Protein 6AN9 (pdb70)

Sequence (296 aa):
DFSKLSKYVETLRVKPKQSIDLKKDFDTDYMLTKEEGEELLNNLGISKLSEIQEKLYASGTKSVLIVFQAMDAAGKDGTVKHIMTGLNPQGVKVTSFKVPSKIELSHDYLWRHYVALPATGEIGIFNRSHYENVLVTRVHPEYLLSEQTSGVTAIEQVNQKFWDKRFQQINNFEQHISENGTIVLKFFLHVSKKEQKKRFIERIELDTKNWKFSTGDLKERAHWKDYRNNAYEDMLANTSTKQAPWFVIPADDKWFTRLLIAEIICTELEKLNLTFPTVSLEQKAELEKAKAELVAEK

Foldseek 3Di:
DCVVVVVVLVVQWQEQQDFDDCVPDPALDDGDDLVVLLVLLVVLLLLVQVLLVLQQQDNQAEEEEEEDEAPPLCLVVLVVVSPVSYDPVQEEEDEDDQDDLVCLQDPLCVVVVVQGHDGSHYYYYNHGSCVCLAVCQLVVVSCCSRPPLPDPDSVPDDVVSSVVVLVVLLVVLVVVLVVRYQAEYEYRYEDLVLSVVSLVVQCPDPVRNVPDDPVSVVVSVCVVVNSVSVSVNQNRNAHPRHIYGYANRSDPSRSSSSVSVVVSVVSVVSVGDHDDQDPVNVVVVVVVVVVVVPDD

CATH classification: 3.40.50.300

Secondary structure (DSSP, 8-state):
--HHHHHHHHTTBPPTT----HHHHS-S-----HHHHHHHHHHHHHHHHHHHHHHHHH-S-EEEEEEEE-TTSSHHHHHHHHHHTS-GGGEEEEE--SPPHHHHTS-TTHHHHHTPPPTT-EEEEES-GGGGGTHHHHSGGGGGG-TTS--SSGGG--HHHHHHHHHHHHHHHHHHHHTTEEEEEEEEE--HHHHHHHHHHHHH-HHHHTT--TTHHHHHTTHHHHHHHHHHHHHHH--SSS-EEEEE-SSHHHHHHHHHHHHHHHHHTT---PPP--HHHHHHHHHHHHHHHT--

Nearest PDB structures (foldseek):
  6an9-assembly2_A  TM=1.003E+00  e=1.680E-56  Cytophaga hutchinsonii ATCC 33406
  6ang-assembly1_A  TM=1.001E+00  e=9.525E-51  Cytophaga hutchinsonii ATCC 33406
  5o6k-assembly1_D  TM=9.465E-01  e=5.564E-28  Meiothermus ruber H328
  5o6k-assembly1_C  TM=9.392E-01  e=2.319E-27  Meiothermus ruber H328
  5o6m-assembly1_C  TM=9.465E-01  e=9.669E-27  Meiothermus ruber H328

Radius of gyration: 21.79 Å; Cα contacts (8 Å, |Δi|>4): 397; chains: 1; bounding box: 45×56×66 Å

Solvent-accessible surface area: 15755 Å² total; per-residue (Å²): 153,66,93,59,4,67,71,22,14,56,86,11,60,2,91,80,107,59,97,19,65,6,164,71,98,19,84,25,74,138,110,35,64,105,122,98,0,78,118,13,10,96,115,8,18,74,69,2,34,60,7,6,98,29,0,111,56,61,11,108,70,5,0,0,2,0,0,0,4,22,36,11,2,11,24,79,22,3,8,135,52,5,43,111,24,15,75,119,137,2,14,59,57,44,48,12,150,136,45,54,183,119,51,39,55,66,74,33,23,84,26,0,102,105,32,41,16,58,98,3,56,2,4,0,1,11,72,0,0,0,21,11,0,4,39,11,54,17,19,28,78,101,0,83,69,21,142,72,19,69,11,118,37,84,152,77,29,84,84,69,40,8,68,104,10,6,92,69,0,39,93,11,3,90,88,5,22,115,98,18,10,43,1,3,0,0,5,0,16,3,25,92,176,46,1,114,53,21,8,77,106,76,82,125,80,120,108,18,62,192,129,34,63,105,34,33,90,147,44,43,89,62,29,57,69,16,65,91,1,8,30,30,0,1,33,66,0,7,48,84,93,3,4,0,1,3,0,4,0,23,59,82,51,14,4,53,1,0,0,1,14,1,0,10,63,17,2,82,127,42,120,33,93,87,81,122,88,54,157,129,91,106,59,104,98,84,136,50,121,57,109,120,117,82,127,153

Structure (mmCIF, N/CA/C/O backbone):
data_6AN9
#
_entry.id   6AN9
#
_cell.length_a   111.121
_cell.length_b   111.121
_cell.length_c   178.562
_cell.angle_alpha   90.00
_cell.angle_beta   90.00
_cell.angle_gamma   90.00
#
_symmetry.space_group_name_H-M   'I 41 2 2'
#
loop_
_entity.id
_entity.type
_entity.pdbx_description
1 polymer 'Polyphosphate:AMP phosphotransferase'
2 non-polymer "ADENOSINE-5'-DIPHOSPHATE"
3 non-polymer GLYCEROL
4 water water
#
loop_
_atom_site.group_PDB
_atom_site.id
_atom_site.type_symbol
_atom_site.label_atom_id
_atom_site.label_alt_id
_atom_site.label_comp_id
_atom_site.label_asym_id
_atom_site.label_entity_id
_atom_site.label_seq_id
_atom_site.pdbx_PDB_ins_code
_atom_site.Cartn_x
_atom_site.Cartn_y
_atom_site.Cartn_z
_atom_site.occupancy
_atom_site.B_iso_or_equiv
_atom_site.auth_seq_id
_atom_site.auth_comp_id
_atom_site.auth_asym_id
_atom_site.auth_atom_id
_atom_site.pdbx_PDB_model_num
ATOM 1 N N . ASP A 1 4 ? 12.355 16.269 48.329 1.00 69.51 4 ASP A N 1
ATOM 2 C CA . ASP A 1 4 ? 13.137 15.192 48.966 1.00 77.84 4 ASP A CA 1
ATOM 3 C C . ASP A 1 4 ? 13.106 13.823 48.187 1.00 77.42 4 ASP A C 1
ATOM 4 O O . ASP A 1 4 ? 12.876 13.819 46.978 1.00 72.53 4 ASP A O 1
ATOM 12 N N . PHE A 1 5 ? 13.284 12.685 48.895 1.00 78.80 5 PHE A N 1
ATOM 13 C CA . PHE A 1 5 ? 13.651 11.385 48.316 1.00 79.37 5 PHE A CA 1
ATOM 14 C C . PHE A 1 5 ? 12.507 10.373 48.244 1.00 77.57 5 PHE A C 1
ATOM 15 O O . PHE A 1 5 ? 12.766 9.186 48.033 1.00 77.04 5 PHE A O 1
ATOM 32 N N . SER A 1 6 ? 11.254 10.803 48.379 1.00 78.40 6 SER A N 1
ATOM 33 C CA . SER A 1 6 ? 10.164 9.844 48.549 1.00 82.19 6 SER A CA 1
ATOM 34 C C . SER A 1 6 ? 10.168 8.808 47.432 1.00 77.42 6 SER A C 1
ATOM 35 O O . SER A 1 6 ? 10.406 7.615 47.662 1.00 75.35 6 SER A O 1
ATOM 43 N N . LYS A 1 7 ? 9.930 9.250 46.200 1.00 72.30 7 LYS A N 1
ATOM 44 C CA . LYS A 1 7 ? 9.813 8.270 45.129 1.00 72.23 7 LYS A CA 1
ATOM 45 C C . LYS A 1 7 ? 11.192 7.812 44.639 1.00 68.03 7 LYS A C 1
ATOM 46 O O . LYS A 1 7 ? 11.336 6.677 44.177 1.00 62.49 7 LYS A O 1
ATOM 50 N N . LEU A 1 8 ? 12.211 8.669 44.747 1.00 66.37 8 LEU A N 1
ATOM 51 C CA . LEU A 1 8 ? 13.544 8.282 44.313 1.00 61.65 8 LEU A CA 1
ATOM 52 C C . LEU A 1 8 ? 13.970 6.996 44.978 1.00 61.92 8 LEU A C 1
ATOM 53 O O . LEU A 1 8 ? 14.534 6.112 44.335 1.00 56.75 8 LEU A O 1
ATOM 69 N N . SER A 1 9 ? 13.692 6.871 46.278 1.00 62.17 9 SER A N 1
ATOM 70 C CA . SER A 1 9 ? 14.151 5.714 47.031 1.00 64.24 9 SER A CA 1
ATOM 71 C C . SER A 1 9 ? 13.637 4.422 46.420 1.00 58.08 9 SER A C 1
ATOM 72 O O . SER A 1 9 ? 14.356 3.418 46.397 1.00 53.61 9 SER A O 1
ATOM 80 N N . LYS A 1 10 ? 12.393 4.419 45.931 1.00 56.70 10 LYS A N 1
ATOM 81 C CA . LYS A 1 10 ? 11.840 3.199 45.354 1.00 59.57 10 LYS A CA 1
ATOM 82 C C . LYS A 1 10 ? 12.397 2.955 43.958 1.00 57.77 10 LYS A C 1
ATOM 83 O O . LYS A 1 10 ? 12.657 1.813 43.586 1.00 54.35 10 LYS A O 1
ATOM 87 N N . TYR A 1 11 ? 12.570 4.012 43.166 1.00 60.41 11 TYR A N 1
ATOM 88 C CA . TYR A 1 11 ? 13.108 3.841 41.815 1.00 57.58 11 TYR A CA 1
ATOM 89 C C . TYR A 1 11 ? 14.535 3.310 41.856 1.00 48.23 11 TYR A C 1
ATOM 90 O O . TYR A 1 11 ? 14.866 2.363 41.154 1.00 48.38 11 TYR A O 1
ATOM 108 N N . VAL A 1 12 ? 15.371 3.861 42.729 1.00 51.36 12 VAL A N 1
ATOM 109 C CA . VAL A 1 12 ? 16.751 3.402 42.881 1.00 53.79 12 VAL A CA 1
ATOM 110 C C . VAL A 1 12 ? 16.824 1.894 43.102 1.00 51.16 12 VAL A C 1
ATOM 111 O O . VAL A 1 12 ? 17.683 1.208 42.532 1.00 48.98 12 VAL A O 1
ATOM 124 N N . GLU A 1 13 ? 15.957 1.354 43.960 1.00 49.55 13 GLU A N 1
ATOM 125 C CA . GLU A 1 13 ? 15.984 -0.081 44.220 1.00 53.47 13 GLU A CA 1
ATOM 126 C C . GLU A 1 13 ? 15.773 -0.891 42.945 1.00 47.90 13 GLU A C 1
ATOM 127 O O . GLU A 1 13 ? 16.256 -2.022 42.862 1.00 48.89 13 GLU A O 1
ATOM 131 N N . THR A 1 14 ? 15.070 -0.349 41.944 1.00 41.13 14 THR A N 1
ATOM 132 C CA . THR A 1 14 ? 14.881 -1.084 40.692 1.00 47.09 14 THR A CA 1
ATOM 133 C C . THR A 1 14 ? 16.149 -1.128 39.831 1.00 46.03 14 THR A C 1
ATOM 134 O O . THR A 1 14 ? 16.179 -1.821 38.811 1.00 43.11 14 THR A O 1
ATOM 145 N N . LEU A 1 15 ? 17.166 -0.354 40.184 1.00 47.18 15 LEU A N 1
ATOM 146 C CA . LEU A 1 15 ? 18.354 -0.292 39.343 1.00 39.92 15 LEU A CA 1
ATOM 147 C C . LEU A 1 15 ? 19.352 -1.338 39.722 1.00 36.46 15 LEU A C 1
ATOM 148 O O . LEU A 1 15 ? 20.362 -1.497 39.015 1.00 35.48 15 LEU A O 1
ATOM 164 N N . ARG A 1 16 ? 19.175 -1.937 40.891 1.00 36.68 16 ARG A N 1
ATOM 165 C CA . ARG A 1 16 ? 20.065 -2.989 41.343 1.00 39.07 16 ARG A CA 1
ATOM 166 C C . ARG A 1 16 ? 19.797 -4.249 40.536 1.00 39.48 16 ARG A C 1
ATOM 167 O O . ARG A 1 16 ? 18.649 -4.674 40.366 1.00 37.84 16 ARG A O 1
ATOM 188 N N . VAL A 1 17 ? 20.855 -4.855 40.054 1.00 35.36 17 VAL A N 1
ATOM 189 C CA . VAL A 1 17 ? 20.744 -6.109 39.353 1.00 37.01 17 VAL A CA 1
ATOM 190 C C . VAL A 1 17 ? 20.704 -7.234 40.369 1.00 42.32 17 VAL A C 1
ATOM 191 O O . VAL A 1 17 ? 21.651 -7.444 41.126 1.00 36.48 17 VAL A O 1
ATOM 204 N N . LYS A 1 18 ? 19.610 -7.990 40.359 1.00 37.86 18 LYS A N 1
ATOM 205 C CA . LYS A 1 18 ? 19.487 -9.033 41.343 1.00 43.66 18 LYS A CA 1
ATOM 206 C C . LYS A 1 18 ? 20.242 -10.246 40.849 1.00 40.80 18 LYS A C 1
ATOM 207 O O . LYS A 1 18 ? 20.373 -10.438 39.647 1.00 42.10 18 LYS A O 1
ATOM 226 N N . PRO A 1 19 ? 20.715 -11.092 41.755 1.00 46.45 19 PRO A N 1
ATOM 227 C CA . PRO A 1 19 ? 21.616 -12.184 41.334 1.00 49.42 19 PRO A CA 1
ATOM 228 C C . PRO A 1 19 ? 21.014 -13.138 40.323 1.00 57.98 19 PRO A C 1
ATOM 229 O O . PRO A 1 19 ? 21.724 -13.608 39.421 1.00 65.04 19 PRO A O 1
ATOM 240 N N . LYS A 1 20 ? 19.745 -13.461 40.454 1.00 54.40 20 LYS A N 1
ATOM 241 C CA . LYS A 1 20 ? 19.151 -14.489 39.609 1.00 71.28 20 LYS A CA 1
ATOM 242 C C . LYS A 1 20 ? 18.564 -13.916 38.322 1.00 76.95 20 LYS A C 1
ATOM 243 O O . LYS A 1 20 ? 17.987 -14.662 37.531 1.00 80.47 20 LYS A O 1
ATOM 247 N N . GLN A 1 21 ? 18.728 -12.619 38.094 1.00 76.53 21 GLN A N 1
ATOM 248 C CA . GLN A 1 21 ? 17.998 -11.895 37.065 1.00 68.08 21 GLN A CA 1
ATOM 249 C C . GLN A 1 21 ? 18.634 -12.115 35.697 1.00 70.73 21 GLN A C 1
ATOM 250 O O . GLN A 1 21 ? 19.851 -12.272 35.579 1.00 71.46 21 GLN A O 1
ATOM 264 N N . SER A 1 22 ? 17.800 -12.174 34.659 1.00 69.53 22 SER A N 1
ATOM 265 C CA . SER A 1 22 ? 18.309 -12.141 33.293 1.00 63.78 22 SER A CA 1
ATOM 266 C C . SER A 1 22 ? 18.179 -10.721 32.755 1.00 55.10 22 SER A C 1
ATOM 267 O O . SER A 1 22 ? 17.374 -9.910 33.245 1.00 56.49 22 SER A O 1
ATOM 275 N N . ILE A 1 23 ? 19.014 -10.394 31.784 1.00 54.89 23 ILE A N 1
ATOM 276 C CA . ILE A 1 23 ? 19.236 -8.993 31.458 1.00 52.23 23 ILE A CA 1
ATOM 277 C C . ILE A 1 23 ? 19.052 -8.728 29.969 1.00 53.37 23 ILE A C 1
ATOM 278 O O . ILE A 1 23 ? 19.797 -9.271 29.152 1.00 54.08 23 ILE A O 1
ATOM 294 N N . ASP A 1 24 ? 18.177 -7.780 29.641 1.00 46.64 24 ASP A N 1
ATOM 295 C CA . ASP A 1 24 ? 18.018 -7.276 28.281 1.00 52.90 24 ASP A CA 1
ATOM 296 C C . ASP A 1 24 ? 18.152 -5.757 28.360 1.00 52.11 24 ASP A C 1
ATOM 297 O O . ASP A 1 24 ? 17.219 -5.057 28.771 1.00 53.46 24 ASP A O 1
ATOM 306 N N . LEU A 1 25 ? 19.323 -5.223 27.986 1.00 47.46 25 LEU A N 1
ATOM 307 C CA . LEU A 1 25 ? 19.518 -3.796 28.189 1.00 46.78 25 LEU A CA 1
ATOM 308 C C . LEU A 1 25 ? 18.651 -2.954 27.273 1.00 54.42 25 LEU A C 1
ATOM 309 O O . LEU A 1 25 ? 18.288 -1.827 27.630 1.00 58.08 25 LEU A O 1
ATOM 325 N N . LYS A 1 26 ? 18.366 -3.458 26.079 1.00 54.95 26 LYS A N 1
ATOM 326 C CA . LYS A 1 26 ? 17.572 -2.701 25.119 1.00 65.16 26 LYS A CA 1
ATOM 327 C C . LYS A 1 26 ? 16.153 -2.496 25.652 1.00 67.21 26 LYS A C 1
ATOM 328 O O . LYS A 1 26 ? 15.626 -1.375 25.676 1.00 68.58 26 LYS A O 1
ATOM 347 N N . LYS A 1 27 ? 15.552 -3.559 26.156 1.00 63.32 27 LYS A N 1
ATOM 348 C CA . LYS A 1 27 ? 14.148 -3.490 26.523 1.00 67.78 27 LYS A CA 1
ATOM 349 C C . LYS A 1 27 ? 13.923 -2.962 27.939 1.00 71.30 27 LYS A C 1
ATOM 350 O O . LYS A 1 27 ? 13.101 -2.064 28.128 1.00 71.20 27 LYS A O 1
ATOM 354 N N . ASP A 1 28 ? 14.662 -3.470 28.929 1.00 72.42 28 ASP A N 1
ATOM 355 C CA . ASP A 1 28 ? 14.261 -3.401 30.339 1.00 79.80 28 ASP A CA 1
ATOM 356 C C . ASP A 1 28 ? 14.895 -2.285 31.168 1.00 79.24 28 ASP A C 1
ATOM 357 O O . ASP A 1 28 ? 14.468 -2.073 32.320 1.00 73.18 28 ASP A O 1
ATOM 366 N N . PHE A 1 29 ? 15.938 -1.622 30.660 1.00 69.57 29 PHE A N 1
ATOM 367 C CA . PHE A 1 29 ? 16.669 -0.623 31.422 1.00 58.79 29 PHE A CA 1
ATOM 368 C C . PHE A 1 29 ? 16.687 0.652 30.622 1.00 57.19 29 PHE A C 1
ATOM 369 O O . PHE A 1 29 ? 17.390 0.750 29.622 1.00 65.85 29 PHE A O 1
ATOM 386 N N . ASP A 1 30 ? 15.965 1.634 31.079 1.00 62.59 30 ASP A N 1
ATOM 387 C CA . ASP A 1 30 ? 15.829 2.849 30.317 1.00 69.76 30 ASP A CA 1
ATOM 388 C C . ASP A 1 30 ? 17.104 3.636 30.471 1.00 61.38 30 ASP A C 1
ATOM 389 O O . ASP A 1 30 ? 17.630 3.757 31.573 1.00 59.92 30 ASP A O 1
ATOM 398 N N . THR A 1 31 ? 17.611 4.152 29.366 1.00 54.74 31 THR A N 1
ATOM 399 C CA . THR A 1 31 ? 18.798 4.996 29.410 1.00 49.93 31 THR A CA 1
ATOM 400 C C . THR A 1 31 ? 18.431 6.414 29.775 1.0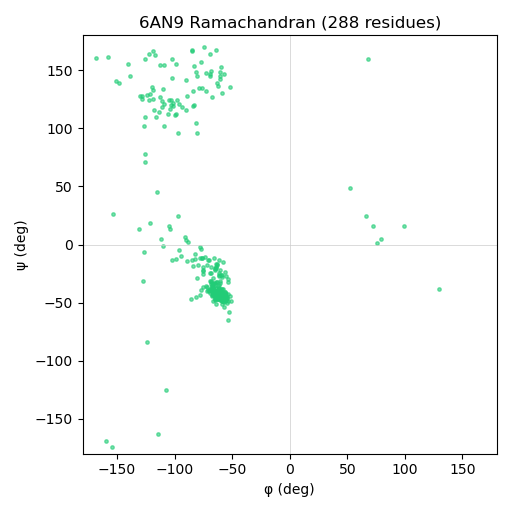0 46.77 31 THR A C 1
ATOM 401 O O . THR A 1 31 ? 19.316 7.259 29.928 1.00 45.45 31 THR A O 1
ATOM 412 N N . ASP A 1 32 ? 17.148 6.705 29.833 1.00 50.00 32 ASP A N 1
ATOM 413 C CA . ASP A 1 32 ? 16.682 7.957 30.390 1.00 64.75 32 ASP A CA 1
ATOM 414 C C . ASP A 1 32 ? 15.304 7.657 30.956 1.00 71.80 32 ASP A C 1
ATOM 415 O O . ASP A 1 32 ? 14.533 6.903 30.349 1.00 72.97 32 ASP A O 1
ATOM 424 N N . TYR A 1 33 ? 15.014 8.234 32.108 1.00 63.68 33 TYR A N 1
ATOM 425 C CA . TYR A 1 33 ? 13.765 7.950 32.783 1.00 71.61 33 TYR A CA 1
ATOM 426 C C . TYR A 1 33 ? 12.807 9.166 32.667 1.00 61.73 33 TYR A C 1
ATOM 427 O O . TYR A 1 33 ? 13.258 10.280 32.345 1.00 60.33 33 TYR A O 1
ATOM 445 N N . MET A 1 37 ? 9.537 12.840 37.702 1.00 72.31 37 MET A N 1
ATOM 446 C CA . MET A 1 37 ? 9.654 12.264 39.039 1.00 77.22 37 MET A CA 1
ATOM 447 C C . MET A 1 37 ? 10.120 13.340 40.027 1.00 73.67 37 MET A C 1
ATOM 448 O O . MET A 1 37 ? 9.712 13.397 41.184 1.00 69.96 37 MET A O 1
ATOM 461 N N . LEU A 1 38 ? 11.016 14.176 39.524 1.00 74.95 38 LEU A N 1
ATOM 462 C CA . LEU A 1 38 ? 11.474 15.389 40.176 1.00 68.12 38 LEU A CA 1
ATOM 463 C C . LEU A 1 38 ? 12.013 16.271 39.065 1.00 65.03 38 LEU A C 1
ATOM 464 O O . LEU A 1 38 ? 12.318 15.790 37.974 1.00 68.59 38 LEU A O 1
ATOM 480 N N . THR A 1 39 ? 12.133 17.558 39.333 1.00 62.37 39 THR A N 1
ATOM 481 C CA . THR A 1 39 ? 12.701 18.439 38.323 1.00 64.00 39 THR A CA 1
ATOM 482 C C . THR A 1 39 ? 14.235 18.458 38.379 1.00 60.74 39 THR A C 1
ATOM 483 O O . THR A 1 39 ? 14.848 18.042 39.352 1.00 56.80 39 THR A O 1
ATOM 494 N N . LYS A 1 40 ? 14.842 19.013 37.331 1.00 50.45 40 LYS A N 1
ATOM 495 C CA . LYS A 1 40 ? 16.289 19.150 37.296 1.00 54.85 40 LYS A CA 1
ATOM 496 C C . LYS A 1 40 ? 16.793 20.075 38.402 1.00 59.72 40 LYS A C 1
ATOM 497 O O . LYS A 1 40 ? 17.819 19.800 39.037 1.00 55.56 40 LYS A O 1
ATOM 516 N N . GLU A 1 41 ? 16.093 21.189 38.626 1.00 61.05 41 GLU A N 1
ATOM 517 C CA . GLU A 1 41 ? 16.408 22.075 39.735 1.00 63.46 41 GLU A CA 1
ATOM 518 C C . GLU A 1 41 ? 16.368 21.327 41.063 1.00 54.64 41 GLU A C 1
ATOM 519 O O . GLU A 1 41 ? 17.219 21.542 41.924 1.00 54.39 41 GLU A O 1
ATOM 531 N N . GLU A 1 42 ? 15.383 20.445 41.247 1.00 51.69 42 GLU A N 1
ATOM 532 C CA . GLU A 1 42 ? 15.269 19.703 42.490 1.00 55.42 42 GLU A CA 1
ATOM 533 C C . GLU A 1 42 ? 16.372 18.657 42.594 1.00 53.39 42 GLU A C 1
ATOM 534 O O . GLU A 1 42 ? 16.945 18.448 43.671 1.00 49.22 42 GLU A O 1
ATOM 546 N N . GLY A 1 43 ? 16.673 18.000 41.474 1.00 48.62 43 GLY A N 1
ATOM 547 C CA . GLY A 1 43 ? 17.769 17.048 41.441 1.00 48.56 43 GLY A CA 1
ATOM 548 C C . GLY A 1 43 ? 19.100 17.678 41.784 1.00 46.90 43 GLY A C 1
ATOM 549 O O . GLY A 1 43 ? 19.911 17.083 42.497 1.00 53.51 43 GLY A O 1
ATOM 553 N N . GLU A 1 44 ? 19.360 18.875 41.269 1.00 43.89 44 GLU A N 1
ATOM 554 C CA . GLU A 1 44 ? 20.621 19.532 41.561 1.00 43.50 44 GLU A CA 1
ATOM 555 C C . GLU A 1 44 ? 20.776 19.782 43.062 1.00 47.60 44 GLU A C 1
ATOM 556 O O . GLU A 1 44 ? 21.846 19.560 43.631 1.00 44.58 44 GLU A O 1
ATOM 568 N N . GLU A 1 45 ? 19.725 20.269 43.711 1.00 49.61 45 GLU A N 1
ATOM 569 C CA . GLU A 1 45 ? 19.804 20.523 45.154 1.00 54.09 45 GLU A CA 1
ATOM 570 C C . GLU A 1 45 ? 19.891 19.218 45.925 1.00 45.50 45 GLU A C 1
ATOM 571 O O . GLU A 1 45 ? 20.648 19.104 46.883 1.00 47.37 45 GLU A O 1
ATOM 583 N N . LEU A 1 46 ? 19.169 18.201 45.494 1.00 40.81 46 LEU A N 1
ATOM 584 C CA . LEU A 1 46 ? 19.278 16.930 46.163 1.00 43.13 46 LEU A CA 1
ATOM 585 C C . LEU A 1 46 ? 20.662 16.313 45.962 1.00 43.09 46 LEU A C 1
ATOM 586 O O . LEU A 1 46 ? 21.206 15.661 46.863 1.00 38.51 46 LEU A O 1
ATOM 602 N N . LEU A 1 47 ? 21.263 16.537 44.785 1.00 41.55 47 LEU A N 1
ATOM 603 C CA . LEU A 1 47 ? 22.616 16.046 44.568 1.00 42.54 47 LEU A CA 1
ATOM 604 C C . LEU A 1 47 ? 23.591 16.727 45.517 1.00 37.71 47 LEU A C 1
ATOM 605 O O . LEU A 1 47 ? 24.498 16.087 46.027 1.00 37.40 47 LEU A O 1
ATOM 621 N N A ASN A 1 48 ? 23.427 18.026 45.756 0.56 40.27 48 ASN A N 1
ATOM 622 N N B ASN A 1 48 ? 23.423 18.032 45.730 0.44 40.81 48 ASN A N 1
ATOM 623 C CA A ASN A 1 48 ? 24.338 18.725 46.649 0.56 44.75 48 ASN A CA 1
ATOM 624 C CA B ASN A 1 48 ? 24.250 18.774 46.669 0.44 44.94 48 ASN A CA 1
ATOM 625 C C A ASN A 1 48 ? 24.205 18.199 48.095 0.56 43.64 48 ASN A C 1
ATOM 626 C C B ASN A 1 48 ? 24.198 18.138 48.061 0.44 43.36 48 ASN A C 1
ATOM 627 O O A ASN A 1 48 ? 25.211 18.084 48.799 0.56 41.38 48 ASN A O 1
ATOM 628 O O B ASN A 1 48 ? 25.233 17.910 48.693 0.44 41.85 48 ASN A O 1
ATOM 649 N N . LEU A 1 49 ? 22.997 17.796 48.528 1.00 37.27 49 LEU A N 1
ATOM 650 C CA . LEU A 1 49 ? 22.881 17.143 49.836 1.00 36.32 49 LEU A CA 1
ATOM 651 C C . LEU A 1 49 ? 23.582 15.793 49.843 1.00 30.58 49 LEU A C 1
ATOM 652 O O . LEU A 1 49 ? 24.173 15.390 50.856 1.00 34.18 49 LEU A O 1
ATOM 669 N N . GLY A 1 50 ? 23.429 15.030 48.758 1.00 34.04 50 GLY A N 1
ATOM 670 C CA . GLY A 1 50 ? 24.031 13.701 48.687 1.00 35.37 50 GLY A CA 1
ATOM 671 C C . GLY A 1 50 ? 25.540 13.763 48.761 1.00 37.64 50 GLY A C 1
ATOM 672 O O . GLY A 1 50 ? 26.169 12.940 49.420 1.00 38.55 50 GLY A O 1
ATOM 676 N N . ILE A 1 51 ? 26.134 14.752 48.087 1.00 36.17 51 ILE A N 1
ATOM 677 C CA . ILE A 1 51 ? 27.588 14.926 48.114 1.00 39.45 51 ILE A CA 1
ATOM 678 C C . ILE A 1 51 ? 28.039 15.322 49.512 1.00 40.12 51 ILE A C 1
ATOM 679 O O . ILE A 1 51 ? 29.010 14.776 50.020 1.00 36.75 51 ILE A O 1
ATOM 695 N N . SER A 1 52 ? 27.324 16.245 50.163 1.00 41.47 52 SER A N 1
ATOM 696 C CA . SER A 1 52 ? 27.628 16.577 51.560 1.00 39.91 52 SER A CA 1
ATOM 697 C C . SER A 1 52 ? 27.480 15.389 52.508 1.00 38.43 52 SER A C 1
ATOM 698 O O . SER A 1 52 ? 28.305 15.198 53.420 1.00 37.54 52 SER A O 1
ATOM 706 N N . LYS A 1 53 ? 26.458 14.564 52.323 1.00 32.39 53 LYS A N 1
ATOM 707 C CA . LYS A 1 53 ? 26.347 13.400 53.190 1.00 33.88 53 LYS A CA 1
ATOM 708 C C . LYS A 1 53 ? 27.483 12.416 52.932 1.00 34.79 53 LYS A C 1
ATOM 709 O O . LYS A 1 53 ? 27.995 11.792 53.875 1.00 34.20 53 LYS A O 1
ATOM 728 N N . LEU A 1 54 ? 27.857 12.256 51.659 1.00 32.99 54 LEU A N 1
ATOM 729 C CA . LEU A 1 54 ? 28.904 11.311 51.317 1.00 33.15 54 LEU A CA 1
ATOM 730 C C . LEU A 1 54 ? 30.190 11.765 51.942 1.00 29.19 54 LEU A C 1
ATOM 731 O O . LEU A 1 54 ? 30.980 10.956 52.408 1.00 34.08 54 LEU A O 1
ATOM 747 N N . SER A 1 55 ? 30.412 13.054 51.966 1.00 31.34 55 SER A N 1
ATOM 748 C CA . SER A 1 55 ? 31.627 13.564 52.610 1.00 37.61 55 SER A CA 1
ATOM 749 C C . SER A 1 55 ? 31.624 13.309 54.128 1.00 36.64 55 SER A C 1
ATOM 750 O O . SER A 1 55 ? 32.655 12.951 54.703 1.00 34.34 55 SER A O 1
ATOM 758 N N . GLU A 1 56 ? 30.478 13.476 54.792 1.00 33.58 56 GLU A N 1
ATOM 759 C CA . GLU A 1 56 ? 30.388 13.121 56.214 1.00 30.17 56 GLU A CA 1
ATOM 760 C C . GLU A 1 56 ? 30.607 11.624 56.421 1.00 29.52 56 GLU A C 1
ATOM 761 O O . GLU A 1 56 ? 31.303 11.202 57.342 1.00 32.47 56 GLU A O 1
ATOM 773 N N . ILE A 1 57 ? 30.037 10.797 55.561 1.00 32.29 57 ILE A N 1
ATOM 774 C CA . ILE A 1 57 ? 30.318 9.363 55.647 1.00 30.19 57 ILE A CA 1
ATOM 775 C C . ILE A 1 57 ? 31.809 9.091 55.472 1.00 28.20 57 ILE A C 1
ATOM 776 O O . ILE A 1 57 ? 32.376 8.277 56.200 1.00 31.74 57 ILE A O 1
ATOM 792 N N . GLN A 1 58 ? 32.440 9.681 54.452 1.00 29.02 58 GLN A N 1
ATOM 793 C CA . GLN A 1 58 ? 33.872 9.458 54.239 1.00 31.52 58 GLN A CA 1
ATOM 794 C C . GLN A 1 58 ? 34.662 9.805 55.497 1.00 31.27 58 GLN A C 1
ATOM 795 O O . GLN A 1 58 ? 35.594 9.093 55.908 1.00 30.07 58 GLN A O 1
ATOM 809 N N . GLU A 1 59 ? 34.325 10.924 56.107 1.00 29.29 59 GLU A N 1
ATOM 810 C CA . GLU A 1 59 ? 35.056 11.341 57.299 1.00 34.14 59 GLU A CA 1
ATOM 811 C C . GLU A 1 59 ? 34.905 10.330 58.458 1.00 32.20 59 GLU A C 1
ATOM 812 O O . GLU A 1 59 ? 35.878 9.997 59.158 1.00 29.56 59 GLU A O 1
ATOM 824 N N . LYS A 1 60 ? 33.717 9.781 58.633 1.00 29.25 60 LYS A N 1
ATOM 825 C CA . LYS A 1 60 ? 33.495 8.786 59.670 1.00 29.01 60 LYS A CA 1
ATOM 826 C C . LYS A 1 60 ? 34.193 7.487 59.327 1.00 30.12 60 LYS A C 1
ATOM 827 O O . LYS A 1 60 ? 34.805 6.846 60.188 1.00 29.58 60 LYS A O 1
ATOM 846 N N . LEU A 1 61 ? 34.151 7.113 58.060 1.00 28.96 61 LEU A N 1
ATOM 847 C CA . LEU A 1 61 ? 34.839 5.909 57.626 1.00 28.43 61 LEU A CA 1
ATOM 848 C C . LEU A 1 61 ? 36.334 6.004 57.929 1.00 31.54 61 LEU A C 1
ATOM 849 O O . LEU A 1 61 ? 36.956 5.053 58.414 1.00 28.87 61 LEU A O 1
ATOM 865 N N . TYR A 1 62 ? 36.879 7.093 57.493 1.00 27.96 62 TYR A N 1
ATOM 866 C CA . TYR A 1 62 ? 38.312 7.350 57.671 1.00 30.22 62 TYR A CA 1
ATOM 867 C C . TYR A 1 62 ? 38.654 7.387 59.222 1.00 35.75 62 TYR A C 1
ATOM 868 O O . TYR A 1 62 ? 39.598 6.768 59.652 1.00 31.49 62 TYR A O 1
ATOM 886 N N . ALA A 1 63 ? 37.872 8.125 60.035 1.00 30.32 63 ALA A N 1
ATOM 887 C CA . ALA A 1 63 ? 38.180 8.279 61.497 1.00 37.46 63 ALA A CA 1
ATOM 888 C C . ALA A 1 63 ? 38.146 6.929 62.276 1.00 41.04 63 ALA A C 1
ATOM 889 O O . ALA A 1 63 ? 38.941 6.730 63.179 1.00 41.05 63 ALA A O 1
ATOM 896 N N . SER A 1 64 ? 37.144 6.088 62.025 1.00 36.73 64 SER A N 1
ATOM 897 C CA . SER A 1 64 ? 37.014 4.780 62.733 1.00 48.15 64 SER A CA 1
ATOM 898 C C . SER A 1 64 ? 36.280 3.646 62.011 1.00 48.30 64 SER A C 1
ATOM 899 O O . SER A 1 64 ? 35.746 2.750 62.634 1.00 55.20 64 SER A O 1
ATOM 907 N N . GLY A 1 65 ? 36.268 3.657 60.695 1.00 56.34 65 GLY A N 1
ATOM 908 C CA . GLY A 1 65 ? 35.644 2.618 59.944 1.00 62.16 65 GLY A CA 1
ATOM 909 C C . GLY A 1 65 ? 36.456 1.311 60.086 1.00 59.60 65 GLY A C 1
ATOM 910 O O . GLY A 1 65 ? 37.675 1.418 60.177 1.00 54.07 65 GLY A O 1
ATOM 914 N N . THR A 1 66 ? 35.818 0.125 60.089 1.00 49.99 66 THR A N 1
ATOM 915 C CA . THR A 1 66 ? 36.533 -1.169 60.133 1.00 45.42 66 THR A CA 1
ATOM 916 C C . THR A 1 66 ? 36.425 -1.677 58.689 1.00 42.87 66 THR A C 1
ATOM 917 O O . THR A 1 66 ? 36.716 -2.812 58.387 1.00 42.03 66 THR A O 1
ATOM 928 N N . LYS A 1 67 ? 36.029 -0.778 57.802 1.00 28.51 67 LYS A N 1
ATOM 929 C CA . LYS A 1 67 ? 35.745 -1.161 56.423 1.00 27.64 67 LYS A CA 1
ATOM 930 C C . LYS A 1 67 ? 36.564 -0.291 55.459 1.00 27.03 67 LYS A C 1
ATOM 931 O O . LYS A 1 67 ? 36.937 0.837 55.769 1.00 30.20 67 LYS A O 1
ATOM 950 N N . SER A 1 68 ? 36.716 -0.803 54.250 1.00 26.68 68 SER A N 1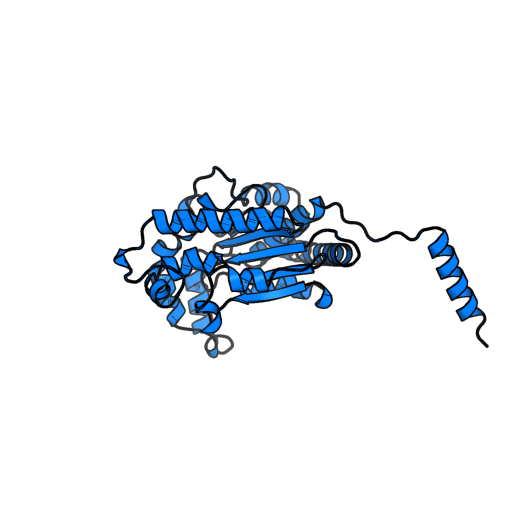
ATOM 951 C CA . SER A 1 68 ? 37.125 -0.051 53.068 1.00 27.86 68 SER A CA 1
ATOM 952 C C . SER A 1 68 ? 35.978 -0.113 52.072 1.00 26.75 68 SER A C 1
ATOM 953 O O . SER A 1 68 ? 35.060 -0.930 52.221 1.00 29.91 68 SER A O 1
ATOM 961 N N . VAL A 1 69 ? 36.009 0.769 51.097 1.00 27.06 69 VAL A N 1
ATOM 962 C CA . VAL A 1 69 ? 34.967 0.892 50.102 1.00 26.60 69 VAL A CA 1
ATOM 963 C C . VAL A 1 69 ? 35.614 0.890 48.726 1.00 26.89 69 VAL A C 1
ATOM 964 O O . VAL A 1 69 ? 36.518 1.697 48.449 1.00 27.60 69 VAL A O 1
ATOM 977 N N . LEU A 1 70 ? 35.127 0.005 47.840 1.00 26.35 70 LEU A N 1
ATOM 978 C CA . LEU A 1 70 ? 35.585 -0.097 46.451 1.00 25.52 70 LEU A CA 1
ATOM 979 C C . LEU A 1 70 ? 34.395 0.205 45.554 1.00 28.60 70 LEU A C 1
ATOM 980 O O . LEU A 1 70 ? 33.393 -0.523 45.584 1.00 28.33 70 LEU A O 1
ATOM 9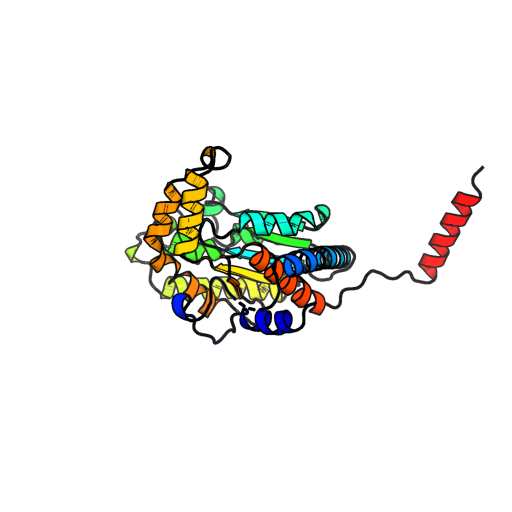96 N N . ILE A 1 71 ? 34.495 1.279 44.803 1.00 26.01 71 ILE A N 1
ATOM 997 C CA . ILE A 1 71 ? 33.481 1.672 43.847 1.00 27.01 71 ILE A CA 1
ATOM 998 C C . ILE A 1 71 ? 34.011 1.539 42.423 1.00 29.95 71 ILE A C 1
ATOM 999 O O . ILE A 1 71 ? 35.022 2.172 42.031 1.00 28.20 71 ILE A O 1
ATOM 1015 N N . VAL A 1 72 ? 33.265 0.821 41.610 1.00 26.11 72 VAL A N 1
ATOM 1016 C CA . VAL A 1 72 ? 33.624 0.528 40.215 1.00 25.61 72 VAL A CA 1
ATOM 1017 C C . VAL A 1 72 ? 32.688 1.286 39.278 1.00 27.71 72 VAL A C 1
ATOM 1018 O O . VAL A 1 72 ? 31.464 1.284 39.482 1.00 31.81 72 VAL A O 1
ATOM 1031 N N . PHE A 1 73 ? 33.269 1.937 38.262 1.00 25.83 73 PHE A N 1
ATOM 1032 C CA . PHE A 1 73 ? 32.546 2.502 37.121 1.00 27.29 73 PHE A CA 1
ATOM 1033 C C . PHE A 1 73 ? 32.971 1.870 35.790 1.00 30.37 73 PHE A C 1
ATOM 1034 O O . PHE A 1 73 ? 34.182 1.751 35.462 1.00 27.23 73 PHE A O 1
ATOM 1051 N N . GLN A 1 74 ? 31.956 1.504 34.982 1.00 28.83 74 GLN A N 1
ATOM 1052 C CA . GLN A 1 74 ? 32.120 1.033 33.612 1.00 27.81 74 GLN A CA 1
ATOM 1053 C C . GLN A 1 74 ? 31.029 1.670 32.779 1.00 31.88 74 GLN A C 1
ATOM 1054 O O . GLN A 1 74 ? 29.960 1.932 33.300 1.00 30.12 74 GLN A O 1
ATOM 1068 N N . ALA A 1 75 ? 31.345 1.984 31.523 1.00 28.89 75 ALA A N 1
ATOM 1069 C CA . ALA A 1 75 ? 30.398 2.599 30.599 1.00 28.76 75 ALA A CA 1
ATOM 1070 C C . ALA A 1 75 ? 30.955 2.568 29.185 1.00 31.56 75 ALA A C 1
ATOM 1071 O O . ALA A 1 75 ? 32.159 2.478 28.972 1.00 29.99 75 ALA A O 1
ATOM 1078 N N . MET A 1 76 ? 30.042 2.715 28.226 1.00 34.55 76 MET A N 1
ATOM 1079 C CA . MET A 1 76 ? 30.440 3.003 26.849 1.00 39.05 76 MET A CA 1
ATOM 1080 C C . MET A 1 76 ? 31.018 4.431 26.777 1.00 36.39 76 MET A C 1
ATOM 1081 O O . MET A 1 76 ? 30.831 5.242 27.686 1.00 32.07 76 MET A O 1
ATOM 1095 N N . ASP A 1 77 ? 31.722 4.745 25.683 1.00 33.85 77 ASP A N 1
ATOM 1096 C CA . ASP A 1 77 ? 32.246 6.108 25.493 1.00 37.28 77 ASP A CA 1
ATOM 1097 C C . ASP A 1 77 ? 31.136 7.143 25.457 1.00 33.60 77 ASP A C 1
ATOM 1098 O O . ASP A 1 77 ? 30.042 6.893 24.972 1.00 35.40 77 ASP A O 1
ATOM 1107 N N . ALA A 1 78 ? 31.441 8.312 26.005 1.00 32.42 78 ALA A N 1
ATOM 1108 C CA . ALA A 1 78 ? 30.535 9.452 26.024 1.00 35.02 78 ALA A CA 1
ATOM 1109 C C . ALA A 1 78 ? 29.293 9.198 26.875 1.00 40.73 78 ALA A C 1
ATOM 1110 O O . ALA A 1 78 ? 28.262 9.869 26.704 1.00 37.35 78 ALA A O 1
ATOM 1117 N N . ALA A 1 79 ? 29.384 8.283 27.848 1.00 32.65 79 ALA A N 1
ATOM 1118 C CA . ALA A 1 79 ? 28.259 8.099 28.771 1.00 36.92 79 ALA A CA 1
ATOM 1119 C C . ALA A 1 79 ? 28.286 9.088 29.939 1.00 35.02 79 ALA A C 1
ATOM 1120 O O . ALA A 1 79 ? 27.280 9.260 30.635 1.00 36.67 79 ALA A O 1
ATOM 1127 N N . GLY A 1 80 ? 29.395 9.761 30.137 1.00 36.98 80 GLY A N 1
ATOM 1128 C CA . GLY A 1 80 ? 29.550 10.674 31.225 1.00 39.17 80 GLY A CA 1
ATOM 1129 C C . GLY A 1 80 ? 30.303 10.121 32.440 1.00 39.12 80 GLY A C 1
ATOM 1130 O O . GLY A 1 80 ? 30.245 10.740 33.513 1.00 37.00 80 GLY A O 1
ATOM 1134 N N . LYS A 1 81 ? 31.012 9.002 32.288 1.00 37.93 81 LYS A N 1
ATOM 1135 C CA . LYS A 1 81 ? 31.793 8.407 33.380 1.00 37.04 81 LYS A CA 1
ATOM 1136 C C . LYS A 1 81 ? 32.739 9.409 34.004 1.00 37.86 81 LYS A C 1
ATOM 1137 O O . LYS A 1 81 ? 32.724 9.633 35.219 1.00 35.62 81 LYS A O 1
ATOM 1156 N N . ASP A 1 82 ? 33.622 9.975 33.202 1.00 36.03 82 ASP A N 1
ATOM 1157 C CA . ASP A 1 82 ? 34.650 10.880 33.750 1.00 41.60 82 ASP A CA 1
ATOM 1158 C C . ASP A 1 82 ? 33.991 12.047 34.568 1.00 38.77 82 ASP A C 1
ATOM 1159 O O . ASP A 1 82 ? 34.433 12.419 35.637 1.00 36.93 82 ASP A O 1
ATOM 1168 N N . GLY A 1 83 ? 32.985 12.679 34.000 1.00 37.18 83 GLY A N 1
ATOM 1169 C CA . GLY A 1 83 ? 32.343 13.747 34.741 1.00 40.16 83 GLY A CA 1
ATOM 1170 C C . GLY A 1 83 ? 31.680 13.298 36.037 1.00 38.53 83 GLY A C 1
ATOM 1171 O O . GLY A 1 83 ? 31.648 14.048 37.008 1.00 35.69 83 GLY A O 1
ATOM 1176 N N . THR A 1 84 ? 31.104 12.093 36.057 1.00 38.06 84 THR A N 1
ATOM 1177 C CA . THR A 1 84 ? 30.528 11.567 37.273 1.00 39.04 84 THR A CA 1
ATOM 1178 C C . THR A 1 84 ? 31.606 11.349 38.323 1.00 40.46 84 THR A C 1
ATOM 1179 O O . THR A 1 84 ? 31.462 11.773 39.486 1.00 38.05 84 THR A O 1
ATOM 1190 N N . VAL A 1 85 ? 32.721 10.707 37.931 1.00 32.09 85 VAL A N 1
ATOM 1191 C CA . VAL A 1 85 ? 33.802 10.496 38.885 1.00 32.35 85 VAL A CA 1
ATOM 1192 C C . VAL A 1 85 ? 34.272 11.819 39.460 1.00 37.57 85 VAL A C 1
ATOM 1193 O O . VAL A 1 85 ? 34.464 11.954 40.685 1.00 35.79 85 VAL A O 1
ATOM 1206 N N . LYS A 1 86 ? 34.434 12.818 38.602 1.00 37.14 86 LYS A N 1
ATOM 1207 C CA . LYS A 1 86 ? 34.939 14.112 39.062 1.00 46.60 86 LYS A CA 1
ATOM 1208 C C . LYS A 1 86 ? 33.984 14.741 40.056 1.00 46.49 86 LYS A C 1
ATOM 1209 O O . LYS A 1 86 ?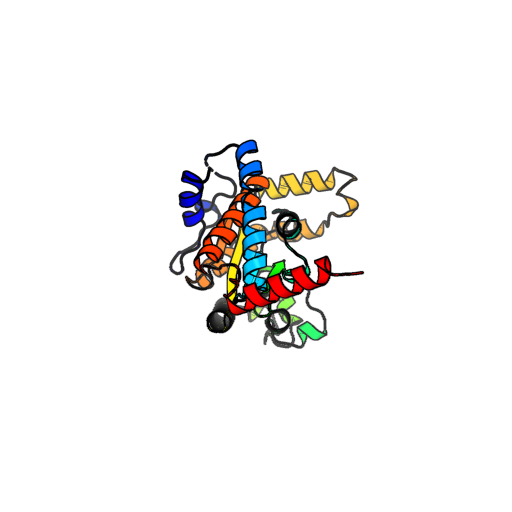 34.390 15.245 41.113 1.00 41.51 86 LYS A O 1
ATOM 1228 N N . HIS A 1 87 ? 32.703 14.729 39.724 1.00 44.91 87 HIS A N 1
ATOM 1229 C CA . HIS A 1 87 ? 31.735 15.374 40.585 1.00 45.80 87 HIS A CA 1
ATOM 1230 C C . HIS A 1 87 ? 31.718 14.733 41.963 1.00 51.44 87 HIS A C 1
ATOM 1231 O O . HIS A 1 87 ? 31.636 15.433 42.977 1.00 54.12 87 HIS A O 1
ATOM 1245 N N . ILE A 1 88 ? 31.824 13.405 42.029 1.00 50.90 88 ILE A N 1
ATOM 1246 C CA . ILE A 1 88 ? 31.905 12.734 43.326 1.00 57.91 88 ILE A CA 1
ATOM 1247 C C . ILE A 1 88 ? 33.138 13.175 44.111 1.00 57.07 88 ILE A C 1
ATOM 1248 O O . ILE A 1 88 ? 33.049 13.473 45.298 1.00 61.15 88 ILE A O 1
ATOM 1264 N N . MET A 1 89 ? 34.299 13.218 43.471 1.00 56.38 89 MET A N 1
ATOM 1265 C CA . MET A 1 89 ? 35.551 13.558 44.164 1.00 60.81 89 MET A CA 1
ATOM 1266 C C . MET A 1 89 ? 35.524 14.949 44.783 1.00 70.89 89 MET A C 1
ATOM 1267 O O . MET A 1 89 ? 36.064 15.152 45.878 1.00 71.36 89 MET A O 1
ATOM 1281 N N . THR A 1 90 ? 34.973 15.931 44.053 1.00 75.89 90 THR A N 1
ATOM 1282 C CA . THR A 1 90 ? 35.001 17.323 44.490 1.00 77.93 90 THR A CA 1
ATOM 1283 C C . THR A 1 90 ? 34.438 17.474 45.869 1.00 73.21 90 THR A C 1
ATOM 1284 O O . THR A 1 90 ? 34.847 18.366 46.612 1.00 81.27 90 THR A O 1
ATOM 1295 N N . GLY A 1 91 ? 33.475 16.654 46.212 1.00 63.49 91 GLY A N 1
ATOM 1296 C CA . GLY A 1 91 ? 32.978 16.669 47.557 1.00 61.43 91 GLY A CA 1
ATOM 1297 C C . GLY A 1 91 ? 33.809 15.985 48.614 1.00 62.10 91 GLY A C 1
ATOM 1298 O O . GLY A 1 91 ? 33.512 16.170 49.798 1.00 65.05 91 GLY A O 1
ATOM 1302 N N . LEU A 1 92 ? 34.824 15.197 48.261 1.00 50.48 92 LEU A N 1
ATOM 1303 C CA . LEU A 1 92 ? 35.453 14.340 49.243 1.00 43.93 92 LEU A CA 1
ATOM 1304 C C . LEU A 1 92 ? 36.879 14.769 49.535 1.00 48.16 92 LEU A C 1
ATOM 1305 O O . LEU A 1 92 ? 37.567 15.297 48.662 1.00 49.89 92 LEU A O 1
ATOM 1321 N N . ASN A 1 93 ? 37.325 14.428 50.729 1.00 42.40 93 ASN A N 1
ATOM 1322 C CA . ASN A 1 93 ? 38.704 14.653 51.162 1.00 44.08 93 ASN A CA 1
AT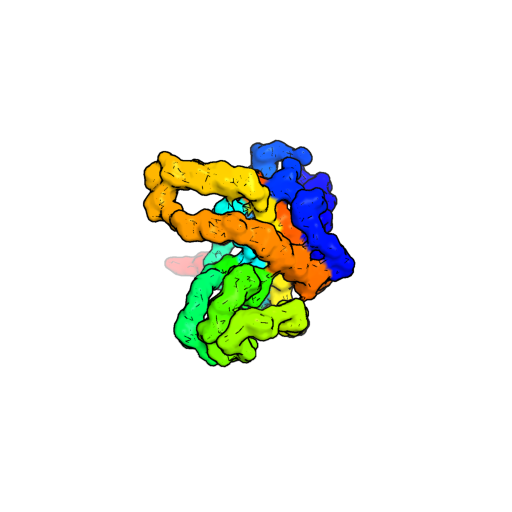OM 1323 C C . ASN A 1 93 ? 39.718 13.792 50.388 1.00 46.99 93 ASN A C 1
ATOM 1324 O O . ASN A 1 93 ? 39.673 12.544 50.438 1.00 38.76 93 ASN A O 1
ATOM 1335 N N . PRO A 1 94 ? 40.745 14.400 49.819 1.00 51.57 94 PRO A N 1
ATOM 1336 C CA . PRO A 1 94 ? 41.766 13.599 49.123 1.00 48.15 94 PRO A CA 1
ATOM 1337 C C . PRO A 1 94 ? 42.497 12.621 49.999 1.00 40.11 94 PRO A C 1
ATOM 1338 O O . PRO A 1 94 ? 42.918 11.577 49.483 1.00 44.35 94 PRO A O 1
ATOM 1349 N N . GLN A 1 95 ? 42.628 12.859 51.310 1.00 38.72 95 GLN A N 1
ATOM 1350 C CA . GLN A 1 95 ? 43.401 11.919 52.118 1.00 44.52 95 GLN A CA 1
ATOM 1351 C C . GLN A 1 95 ? 42.727 10.541 52.294 1.00 39.09 95 GLN A C 1
ATOM 1352 O O . GLN A 1 95 ? 43.395 9.545 52.546 1.00 45.03 95 GLN A O 1
ATOM 1366 N N . GLY A 1 96 ? 41.430 10.428 52.177 1.00 36.59 96 GLY A N 1
ATOM 1367 C CA . GLY A 1 96 ? 40.815 9.111 52.320 1.00 39.15 96 GLY A CA 1
ATOM 1368 C C . GLY A 1 96 ? 40.217 8.521 51.070 1.00 33.48 96 GLY A C 1
ATOM 1369 O O . GLY A 1 96 ? 39.515 7.490 51.156 1.00 33.55 96 GLY A O 1
ATOM 1373 N N . VAL A 1 97 ? 40.403 9.203 49.978 1.00 34.10 97 VAL A N 1
ATOM 1374 C CA . VAL A 1 97 ? 39.840 8.749 48.752 1.00 33.27 97 VAL A CA 1
ATOM 1375 C C . VAL A 1 97 ? 40.899 8.683 47.621 1.00 41.38 97 VAL A C 1
ATOM 1376 O O . VAL A 1 97 ? 41.515 9.697 47.441 1.00 32.75 97 VAL A O 1
ATOM 1389 N N . LYS A 1 98 ? 41.068 7.555 46.906 1.00 29.10 98 LYS A N 1
ATOM 1390 C CA . LYS A 1 98 ? 42.046 7.378 45.807 1.00 31.90 98 LYS A CA 1
ATOM 1391 C C . LYS A 1 98 ? 41.285 6.960 44.508 1.00 32.44 98 LYS A C 1
ATOM 1392 O O . LYS A 1 98 ? 40.592 5.991 44.631 1.00 32.22 98 LYS A O 1
ATOM 1396 N N . VAL A 1 99 ? 41.402 7.664 43.367 1.00 25.10 99 VAL A N 1
ATOM 1397 C CA . VAL A 1 99 ? 40.770 7.325 42.077 1.00 26.62 99 VAL A CA 1
ATOM 1398 C C . VAL A 1 99 ? 41.905 6.672 41.242 1.00 31.38 99 VAL A C 1
ATOM 1399 O O . VAL A 1 99 ? 42.899 7.355 41.116 1.00 28.20 99 VAL A O 1
ATOM 1412 N N . THR A 1 100 ? 41.781 5.420 40.761 1.00 26.94 100 THR A N 1
ATOM 1413 C CA . THR A 1 100 ? 42.748 4.732 39.878 1.00 26.66 100 THR A CA 1
ATOM 1414 C C . THR A 1 100 ? 42.006 4.601 38.486 1.00 27.50 100 THR A C 1
ATOM 1415 O O . THR A 1 100 ? 40.961 4.004 38.489 1.00 28.21 100 THR A O 1
ATOM 1426 N N . SER A 1 101 ? 42.503 5.196 37.379 1.00 26.24 101 SER A N 1
ATOM 1427 C CA . SER A 1 101 ? 41.902 5.128 36.030 1.00 32.63 101 SER A CA 1
ATOM 1428 C C . SER A 1 101 ? 42.685 4.070 35.337 1.00 33.92 101 SER A C 1
ATOM 1429 O O . SER A 1 101 ? 43.839 4.243 35.103 1.00 35.51 101 SER A O 1
ATOM 1437 N N . PHE A 1 102 ? 42.044 2.960 35.046 1.00 27.49 102 PHE A N 1
ATOM 1438 C CA . PHE A 1 102 ? 42.776 1.844 34.443 1.00 22.50 102 PHE A CA 1
ATOM 1439 C C . PHE A 1 102 ? 42.762 1.958 32.921 1.00 29.58 102 PHE A C 1
ATOM 1440 O O . PHE A 1 102 ? 41.704 2.156 32.313 1.00 27.30 102 PHE A O 1
ATOM 1457 N N . LYS A 1 103 ? 43.958 1.897 32.326 1.00 27.43 103 LYS A N 1
ATOM 1458 C CA . LYS A 1 103 ? 44.139 2.053 30.884 1.00 29.74 103 LYS A CA 1
ATOM 1459 C C . LYS A 1 103 ? 44.637 0.769 30.275 1.00 26.65 103 LYS A C 1
ATOM 1460 O O . LYS A 1 103 ? 44.695 -0.249 30.946 1.00 26.09 103 LYS A O 1
ATOM 1479 N N . VAL A 1 104 ? 45.185 0.868 29.043 1.00 30.06 104 VAL A N 1
ATOM 1480 C CA . VAL A 1 104 ? 45.689 -0.361 28.432 1.00 29.24 104 VAL A CA 1
ATOM 1481 C C . VAL A 1 104 ? 46.814 -0.902 29.304 1.00 27.00 104 VAL A C 1
ATOM 1482 O O . VAL A 1 104 ? 47.705 -0.139 29.690 1.00 25.54 104 VAL A O 1
ATOM 1495 N N . PRO A 1 105 ? 46.879 -2.203 29.575 1.00 27.64 105 PRO A N 1
ATOM 1496 C CA . PRO A 1 105 ? 47.935 -2.702 30.456 1.00 22.77 105 PRO A CA 1
ATOM 1497 C C . PRO A 1 105 ? 49.338 -2.443 29.933 1.00 29.18 105 PRO A C 1
ATOM 1498 O O . PRO A 1 105 ? 49.635 -2.561 28.715 1.00 26.80 105 PRO A O 1
ATOM 1509 N N . SER A 1 106 ? 50.210 -2.138 30.868 1.00 24.75 106 SER A N 1
ATOM 1510 C CA . SER A 1 106 ? 51.642 -1.983 30.563 1.00 24.96 106 SER A CA 1
ATOM 1511 C C . SER A 1 106 ? 52.293 -3.330 30.328 1.00 23.82 106 SER A C 1
ATOM 1512 O O . SER A 1 106 ? 51.732 -4.408 30.576 1.00 24.89 106 SER A O 1
ATOM 1520 N N . LYS A 1 107 ? 53.525 -3.285 29.849 1.00 23.72 107 LYS A N 1
ATOM 1521 C CA . LYS A 1 107 ? 54.232 -4.543 29.642 1.00 26.15 107 LYS A CA 1
ATOM 1522 C C . LYS A 1 107 ? 54.336 -5.365 30.935 1.00 30.56 107 LYS A C 1
ATOM 1523 O O . LYS A 1 107 ? 54.056 -6.586 30.932 1.00 27.36 107 LYS A O 1
ATOM 1542 N N . ILE A 1 108 ? 54.665 -4.715 32.056 1.00 25.02 108 ILE A N 1
ATOM 1543 C CA . ILE A 1 108 ? 54.715 -5.415 33.336 1.00 26.66 108 ILE A CA 1
ATOM 1544 C C . ILE A 1 108 ? 53.366 -5.972 33.726 1.00 24.64 108 ILE A C 1
ATOM 1545 O O . ILE A 1 108 ? 53.275 -7.114 34.179 1.00 24.94 108 ILE A O 1
ATOM 1561 N N . GLU A 1 109 ? 52.302 -5.193 33.548 1.00 24.45 109 GLU A N 1
ATOM 1562 C CA . GLU A 1 109 ? 50.971 -5.684 33.934 1.00 24.61 109 GLU A CA 1
ATOM 1563 C C . GLU A 1 109 ? 50.564 -6.898 33.094 1.00 25.58 109 GLU A C 1
ATOM 1564 O O . GLU A 1 109 ? 49.900 -7.838 33.613 1.00 27.19 109 GLU A O 1
ATOM 1576 N N . LEU A 1 110 ? 51.005 -6.949 31.847 1.00 24.89 110 LEU A N 1
ATOM 1577 C CA . LEU A 1 110 ? 50.654 -8.063 30.956 1.00 25.92 110 LEU A CA 1
ATOM 1578 C C . LEU A 1 110 ? 51.446 -9.314 31.281 1.00 31.27 110 LEU A C 1
ATOM 1579 O O . LEU A 1 110 ? 51.109 -10.386 30.745 1.00 28.06 110 LEU A O 1
ATOM 1595 N N . SER A 1 111 ? 52.485 -9.199 32.129 1.00 28.14 111 SER A N 1
ATOM 1596 C CA . SER A 1 111 ? 53.235 -10.350 32.604 1.00 26.04 111 SER A CA 1
ATOM 1597 C C . SER A 1 111 ? 52.618 -10.942 33.874 1.00 29.00 111 SER A C 1
ATOM 1598 O O . SER A 1 111 ? 53.185 -11.888 34.455 1.00 27.31 111 SER A O 1
ATOM 1606 N N . HIS A 1 112 ? 51.503 -10.387 34.333 1.00 23.65 112 HIS A N 1
ATOM 1607 C CA . HIS A 1 112 ? 50.781 -10.854 35.523 1.00 22.92 112 HIS A CA 1
ATOM 1608 C C . HIS A 1 112 ? 49.353 -11.219 35.137 1.00 24.82 112 HIS A C 1
ATOM 1609 O O . HIS A 1 112 ? 48.864 -10.787 34.099 1.00 28.34 112 HIS A O 1
ATOM 1623 N N . ASP A 1 113 ? 48.675 -11.964 36.002 1.00 23.88 113 ASP A N 1
ATOM 1624 C CA . ASP A 1 113 ? 47.255 -12.272 35.802 1.00 24.50 113 ASP A CA 1
ATOM 1625 C C . ASP A 1 113 ? 46.462 -10.983 35.759 1.00 24.59 113 ASP A C 1
ATOM 1626 O O . ASP A 1 113 ? 46.845 -9.998 36.389 1.00 25.51 113 ASP A O 1
ATOM 1635 N N . TYR A 1 114 ? 45.329 -11.012 35.064 1.00 24.99 114 TYR A N 1
ATOM 1636 C CA . TYR A 1 114 ? 44.573 -9.790 34.839 1.00 28.69 114 TYR A CA 1
ATOM 1637 C C . TYR A 1 114 ? 44.033 -9.144 36.118 1.00 30.40 114 TYR A C 1
ATOM 1638 O O . TYR A 1 114 ? 43.743 -7.924 36.092 1.00 25.40 114 TYR A O 1
ATOM 1656 N N . LEU A 1 115 ? 43.948 -9.860 37.253 1.00 26.42 115 LEU A N 1
ATOM 1657 C CA . LEU A 1 115 ? 43.519 -9.204 38.490 1.00 24.09 115 LEU A CA 1
ATOM 1658 C C . LEU A 1 115 ? 44.635 -8.493 39.237 1.00 24.09 115 LEU A C 1
ATOM 1659 O O . LEU A 1 115 ? 44.348 -7.638 40.061 1.00 28.16 115 LEU A O 1
ATOM 1675 N N . TRP A 1 116 ? 45.907 -8.800 38.966 1.00 23.36 116 TRP A N 1
ATOM 1676 C CA . TRP A 1 116 ? 47.010 -8.364 39.772 1.00 23.36 116 TRP A CA 1
ATOM 1677 C C . TRP A 1 116 ? 47.025 -6.840 39.937 1.00 24.78 116 TRP A C 1
ATOM 1678 O O . TRP A 1 116 ? 47.150 -6.332 41.071 1.00 24.09 116 TRP A O 1
ATOM 1699 N N . ARG A 1 117 ? 46.872 -6.110 38.820 1.00 23.02 117 ARG A N 1
ATOM 1700 C CA . ARG A 1 117 ? 47.004 -4.659 38.938 1.00 26.30 117 ARG A CA 1
ATOM 1701 C C . ARG A 1 117 ? 45.839 -4.075 39.730 1.00 23.87 117 ARG A C 1
ATOM 1702 O O . ARG A 1 117 ? 45.959 -2.990 40.310 1.00 23.31 117 ARG A O 1
ATOM 1723 N N . HIS A 1 118 ? 44.709 -4.762 39.754 1.00 23.11 118 HIS A N 1
ATOM 1724 C CA . HIS A 1 118 ? 43.584 -4.316 40.555 1.00 26.36 118 HIS A CA 1
ATOM 1725 C C . HIS A 1 118 ? 43.774 -4.654 42.024 1.00 25.58 118 HIS A C 1
ATOM 1726 O O . HIS A 1 118 ? 43.562 -3.815 42.904 1.00 25.61 118 HIS A O 1
ATOM 1740 N N . TYR A 1 119 ? 44.241 -5.873 42.326 1.00 27.06 119 TYR A N 1
ATOM 1741 C CA . TYR A 1 119 ? 44.566 -6.250 43.718 1.00 28.13 119 TYR A CA 1
ATOM 1742 C C . TYR A 1 119 ? 45.578 -5.294 44.335 1.00 30.61 119 TYR A C 1
ATOM 1743 O O . TYR A 1 119 ? 45.360 -4.768 45.450 1.00 28.74 119 TYR A O 1
ATOM 1761 N N . VAL A 1 120 ? 46.596 -4.904 43.548 1.00 29.13 120 VAL A N 1
ATOM 1762 C CA . VAL A 1 120 ? 47.611 -3.960 43.955 1.00 31.03 120 VAL A CA 1
ATOM 1763 C C . VAL A 1 120 ? 47.000 -2.634 44.409 1.00 33.97 120 VAL A C 1
ATOM 1764 O O . VAL A 1 120 ? 47.432 -2.072 45.429 1.00 30.15 120 VAL A O 1
ATOM 1777 N N . ALA A 1 121 ? 45.976 -2.153 43.712 1.00 26.18 121 ALA A N 1
ATOM 1778 C CA . ALA A 1 121 ? 45.360 -0.846 43.924 1.00 26.97 121 ALA A CA 1
ATOM 1779 C C . ALA A 1 121 ? 44.178 -0.862 44.923 1.00 29.61 121 ALA A C 1
ATOM 1780 O O . ALA A 1 121 ? 43.459 0.129 44.997 1.00 26.57 121 ALA A O 1
ATOM 1787 N N . LEU A 1 122 ? 43.890 -1.976 45.594 1.00 25.10 122 LEU A N 1
ATOM 1788 C CA . LEU A 1 122 ? 42.741 -2.015 46.484 1.00 27.08 122 LEU A CA 1
ATOM 1789 C C . LEU A 1 122 ? 42.863 -0.974 47.615 1.00 25.37 122 LEU A C 1
ATOM 1790 O O . LEU A 1 122 ? 43.944 -0.631 48.041 1.00 24.87 122 LEU A O 1
ATOM 1806 N N . PRO A 1 123 ? 41.742 -0.450 48.070 1.00 25.21 123 PRO A N 1
ATOM 1807 C CA . PRO A 1 123 ? 41.726 0.449 49.234 1.00 26.65 123 PRO A CA 1
ATOM 1808 C C . PRO A 1 123 ? 42.044 -0.207 50.552 1.00 25.46 123 PRO A C 1
ATOM 1809 O O . PRO A 1 123 ? 41.604 -1.314 50.874 1.00 28.34 123 PRO A O 1
ATOM 1820 N N . ALA A 1 124 ? 42.714 0.580 51.356 1.00 23.51 124 ALA A N 1
ATOM 1821 C CA . ALA A 1 124 ? 43.061 0.146 52.705 1.00 23.02 124 ALA A CA 1
ATOM 1822 C C . ALA A 1 124 ? 41.861 0.443 53.644 1.00 29.11 124 ALA A C 1
ATOM 1823 O O . ALA A 1 124 ? 40.986 1.199 53.307 1.00 26.77 124 ALA A O 1
ATOM 1830 N N . THR A 1 125 ? 41.888 -0.110 54.844 1.00 27.35 125 THR A N 1
ATOM 1831 C CA . THR A 1 125 ? 40.876 0.107 55.855 1.00 30.75 125 THR A CA 1
ATOM 1832 C C . THR A 1 125 ? 40.643 1.608 56.076 1.00 28.62 125 THR A C 1
ATOM 1833 O O . THR A 1 125 ? 41.576 2.349 56.200 1.00 25.40 125 THR A O 1
ATOM 1837 N N . GLY A 1 126 ? 39.388 2.031 56.156 1.00 28.71 126 GLY A N 1
ATOM 1838 C CA . GLY A 1 126 ? 39.031 3.423 56.259 1.00 31.42 126 GLY A CA 1
ATOM 1839 C C . GLY A 1 126 ? 39.110 4.305 54.969 1.00 31.04 126 GLY A C 1
ATOM 1840 O O . GLY A 1 126 ? 38.782 5.483 55.063 1.00 28.90 126 GLY A O 1
ATOM 1844 N N . GLU A 1 127 ? 39.488 3.744 53.795 1.00 25.25 127 GLU A N 1
ATOM 1845 C CA . GLU A 1 127 ? 39.622 4.461 52.489 1.00 27.55 127 GLU A CA 1
ATOM 1846 C C . GLU A 1 127 ? 38.519 4.074 51.500 1.00 27.98 127 GLU A C 1
ATOM 1847 O O . GLU A 1 127 ? 38.024 3.003 51.560 1.00 28.81 127 GLU A O 1
ATOM 1859 N N . ILE A 1 128 ? 38.235 4.966 50.587 1.00 25.31 128 ILE A N 1
ATOM 1860 C CA . ILE A 1 128 ? 37.304 4.719 49.480 1.00 23.34 128 ILE A CA 1
ATOM 1861 C C . ILE A 1 128 ? 38.223 4.645 48.215 1.00 25.36 128 ILE A C 1
ATOM 1862 O O . ILE A 1 128 ? 38.965 5.577 48.043 1.00 32.16 128 ILE A O 1
ATOM 1878 N N . GLY A 1 129 ? 38.255 3.557 47.458 1.00 25.36 129 GLY A N 1
ATOM 1879 C CA . GLY A 1 129 ? 38.975 3.413 46.213 1.00 27.68 129 GLY A CA 1
ATOM 1880 C C . GLY A 1 129 ? 37.966 3.463 45.085 1.00 26.79 129 GLY A C 1
ATOM 1881 O O . GLY A 1 129 ? 36.982 2.780 45.121 1.00 28.45 129 GLY A O 1
ATOM 1885 N N . ILE A 1 130 ? 38.178 4.365 44.155 1.00 26.64 130 ILE A N 1
ATOM 1886 C CA . ILE A 1 130 ? 37.366 4.451 42.956 1.00 28.00 130 ILE A CA 1
ATOM 1887 C C . ILE A 1 130 ? 38.145 3.858 41.780 1.00 27.08 130 ILE A C 1
ATOM 1888 O O . ILE A 1 130 ? 39.234 4.349 41.431 1.00 26.08 130 ILE A O 1
ATOM 1904 N N . PHE A 1 131 ? 37.580 2.830 41.173 1.00 24.65 131 PHE A N 1
ATOM 1905 C CA . PHE A 1 131 ? 38.111 2.203 39.979 1.00 24.24 131 PHE A CA 1
ATOM 1906 C C . PHE A 1 131 ? 37.380 2.791 38.757 1.00 25.54 131 PHE A C 1
ATOM 1907 O O . PHE A 1 131 ? 36.242 2.461 38.480 1.00 27.95 131 PHE A O 1
ATOM 1924 N N . ASN A 1 132 ? 37.991 3.789 38.149 1.00 23.60 132 ASN A N 1
ATOM 1925 C CA . ASN A 1 132 ? 37.480 4.394 36.928 1.00 28.12 132 ASN A CA 1
ATOM 1926 C C . ASN A 1 132 ? 37.899 3.496 35.753 1.00 27.50 132 ASN A C 1
ATOM 1927 O O . ASN A 1 132 ? 39.032 3.546 35.299 1.00 26.94 132 ASN A O 1
ATOM 1938 N N . ARG A 1 133 ? 36.993 2.617 35.337 1.00 24.35 133 ARG A N 1
ATOM 1939 C CA . ARG A 1 133 ? 37.328 1.350 34.679 1.00 29.34 133 ARG A CA 1
ATOM 1940 C C . ARG A 1 133 ? 38.016 0.415 35.677 1.00 31.75 133 ARG A C 1
ATOM 1941 O O . ARG A 1 133 ? 38.475 0.877 36.723 1.00 29.85 133 ARG A O 1
ATOM 1962 N N . SER A 1 134 ? 38.017 -0.892 35.395 1.00 23.82 134 SER A N 1
ATOM 1963 C CA . SER A 1 134 ? 38.232 -1.848 36.469 1.00 27.08 134 SER A CA 1
ATOM 1964 C C . SER A 1 134 ? 38.686 -3.168 35.888 1.00 22.06 134 SER A C 1
ATOM 1965 O O . SER A 1 134 ? 38.849 -3.331 34.673 1.00 24.30 134 SER A O 1
ATOM 1973 N N . HIS A 1 135 ? 38.683 -4.158 36.751 1.00 24.20 135 HIS A N 1
ATOM 1974 C CA . HIS A 1 135 ? 38.930 -5.515 36.341 1.00 24.09 135 HIS A CA 1
ATOM 1975 C C . HIS A 1 135 ? 37.917 -5.992 35.343 1.00 27.61 135 HIS A C 1
ATOM 1976 O O . HIS A 1 135 ? 38.225 -6.899 34.562 1.00 25.07 135 HIS A O 1
ATOM 1990 N N . TYR A 1 136 ? 36.744 -5.371 35.281 1.00 27.60 136 TYR A N 1
ATOM 1991 C CA . TYR A 1 136 ? 35.749 -5.852 34.330 1.00 24.72 136 TYR A CA 1
ATOM 1992 C C . TYR A 1 136 ? 36.132 -5.579 32.886 1.00 28.36 136 TYR A C 1
ATOM 1993 O O . TYR A 1 136 ? 35.528 -6.151 31.951 1.00 26.58 136 TYR A O 1
ATOM 2011 N N . GLU A 1 137 ? 37.130 -4.722 32.658 1.00 25.77 137 GLU A N 1
ATOM 2012 C CA . GLU A 1 137 ? 37.587 -4.527 31.305 1.00 26.58 137 GLU A CA 1
ATOM 2013 C C . GLU A 1 137 ? 37.934 -5.857 30.669 1.00 27.81 137 GLU A C 1
ATOM 2014 O O . GLU A 1 137 ? 37.801 -5.981 29.451 1.00 26.29 137 GLU A O 1
ATOM 2026 N N . ASN A 1 138 ? 38.374 -6.835 31.477 1.00 25.12 138 ASN A N 1
ATOM 2027 C CA . ASN A 1 138 ? 38.841 -8.129 31.022 1.00 24.00 138 ASN A CA 1
ATOM 2028 C C . ASN A 1 138 ? 37.697 -9.065 30.643 1.00 27.42 138 ASN A C 1
ATOM 2029 O O . ASN A 1 138 ? 37.967 -10.182 30.213 1.00 30.04 138 ASN A O 1
ATOM 2040 N N . VAL A 1 139 ? 36.491 -8.646 30.832 1.00 27.61 139 VAL A N 1
ATOM 2041 C CA . VAL A 1 139 ? 35.380 -9.314 30.188 1.00 25.89 139 VAL A CA 1
ATOM 2042 C C . VAL A 1 139 ? 34.525 -8.375 29.261 1.00 27.95 139 VAL A C 1
ATOM 2043 O O . VAL A 1 139 ? 33.418 -8.763 28.969 1.00 30.58 139 VAL A O 1
ATOM 2056 N N . LEU A 1 140 ? 35.035 -7.200 28.818 1.00 26.85 140 LEU A N 1
ATOM 2057 C CA . LEU A 1 140 ? 34.333 -6.200 27.978 1.00 31.03 140 LEU A CA 1
ATOM 2058 C C . LEU A 1 140 ? 35.190 -5.914 26.649 1.00 33.53 140 LEU A C 1
ATOM 2059 O O . LEU A 1 140 ? 35.095 -6.655 25.695 1.00 32.04 140 LEU A O 1
ATOM 2075 N N . VAL A 1 141 ? 36.177 -5.012 26.728 1.00 26.74 141 VAL A N 1
ATOM 2076 C CA . VAL A 1 141 ? 36.980 -4.623 25.544 1.00 25.49 141 VAL A CA 1
ATOM 2077 C C . VAL A 1 141 ? 37.726 -5.903 25.034 1.00 29.52 141 VAL A C 1
ATOM 2078 O O . VAL A 1 141 ? 37.722 -6.171 23.862 1.00 30.86 141 VAL A O 1
ATOM 2091 N N . THR A 1 142 ? 38.368 -6.686 25.919 1.00 28.15 142 THR A N 1
ATOM 2092 C CA . THR A 1 142 ? 39.063 -7.953 25.509 1.00 28.84 142 THR A CA 1
ATOM 2093 C C . THR A 1 142 ? 38.053 -9.067 24.958 1.00 31.53 142 THR A C 1
ATOM 2094 O O . THR A 1 142 ? 38.491 -9.971 24.270 1.00 31.91 142 THR A O 1
ATOM 2105 N N . ARG A 1 143 ? 36.774 -8.961 25.283 1.00 32.35 143 ARG A N 1
ATOM 2106 C CA . ARG A 1 143 ? 35.749 -9.875 24.769 1.00 34.37 143 ARG A CA 1
ATOM 2107 C C . ARG A 1 143 ? 35.317 -9.431 23.357 1.00 39.57 143 ARG A C 1
ATOM 2108 O O . ARG A 1 143 ? 35.172 -10.244 22.485 1.00 32.86 143 ARG A O 1
ATOM 2116 N N . VAL A 1 144 ? 35.092 -8.138 23.189 1.00 32.43 144 VAL A N 1
ATOM 2117 C CA . VAL A 1 144 ? 34.838 -7.560 21.883 1.00 38.98 144 VAL A CA 1
ATOM 2118 C C . VAL A 1 144 ? 36.062 -7.674 20.963 1.00 42.33 144 VAL A C 1
ATOM 2119 O O . VAL A 1 144 ? 35.915 -7.858 19.748 1.00 32.82 144 VAL A O 1
ATOM 2132 N N . HIS A 1 145 ? 37.274 -7.603 21.523 1.00 36.97 145 HIS A N 1
ATOM 2133 C CA . HIS A 1 145 ? 38.505 -7.629 20.741 1.00 37.68 145 HIS A CA 1
ATOM 2134 C C . HIS A 1 145 ? 39.393 -8.734 21.280 1.00 35.62 145 HIS A C 1
ATOM 2135 O O . HIS A 1 145 ? 40.396 -8.459 21.957 1.00 37.61 145 HIS A O 1
ATOM 2149 N N . PRO A 1 146 ? 39.034 -9.980 21.055 1.00 35.57 146 PRO A N 1
ATOM 2150 C CA . PRO A 1 146 ? 39.791 -11.075 21.690 1.00 39.22 146 PRO A CA 1
ATOM 2151 C C . PRO A 1 146 ? 41.244 -11.126 21.284 1.00 42.15 146 PRO A C 1
ATOM 2152 O O . PRO A 1 146 ? 42.051 -11.743 21.986 1.00 41.18 146 PRO A O 1
ATOM 2163 N N . GLU A 1 147 ? 41.650 -10.416 20.237 1.00 41.30 147 GLU A N 1
ATOM 2164 C CA . GLU A 1 147 ? 43.064 -10.406 19.906 1.00 46.49 147 GLU A CA 1
ATOM 2165 C C . GLU A 1 147 ? 43.921 -9.742 21.002 1.00 43.08 147 GLU A C 1
ATOM 2166 O O . GLU A 1 147 ? 45.102 -10.066 21.110 1.00 36.77 147 GLU A O 1
ATOM 2178 N N . TYR A 1 148 ? 43.341 -8.894 21.856 1.00 39.75 148 TYR A N 1
ATOM 2179 C CA . TYR A 1 148 ? 44.076 -8.382 23.005 1.00 39.93 148 TYR A CA 1
ATOM 2180 C C . TYR A 1 148 ? 44.508 -9.510 23.943 1.00 38.68 148 TYR A C 1
ATOM 2181 O O . TYR A 1 148 ? 45.510 -9.356 24.666 1.00 36.89 148 TYR A O 1
ATOM 2199 N N . LEU A 1 149 ? 43.776 -10.632 23.945 1.00 39.31 149 LEU A N 1
ATOM 2200 C CA . LEU A 1 149 ? 44.118 -11.748 24.787 1.00 34.37 149 LEU A CA 1
ATOM 2201 C C . LEU A 1 149 ? 45.444 -12.328 24.370 1.00 40.68 149 LEU A C 1
ATOM 2202 O O . LEU A 1 149 ? 46.093 -13.004 25.177 1.00 37.43 149 LEU A O 1
ATOM 2218 N N . LEU A 1 150 ? 45.884 -12.068 23.119 1.00 36.10 150 LEU A N 1
ATOM 2219 C CA . LEU A 1 150 ? 47.138 -12.658 22.637 1.00 30.93 150 LEU A CA 1
ATOM 2220 C C . LEU A 1 150 ? 48.355 -11.972 23.234 1.00 36.13 150 LEU A C 1
ATOM 2221 O O . LEU A 1 150 ? 49.431 -12.564 23.276 1.00 38.67 150 LEU A O 1
ATOM 2237 N N . SER A 1 151 ? 48.240 -10.707 23.636 1.00 35.46 151 SER A N 1
ATOM 2238 C CA . SER A 1 151 ? 49.323 -9.986 24.339 1.00 43.02 151 SER A CA 1
ATOM 2239 C C . SER A 1 151 ? 49.392 -10.258 25.847 1.00 41.64 151 SER A C 1
ATOM 2240 O O . SER A 1 151 ? 50.360 -9.842 26.528 1.00 34.98 151 SER A O 1
ATOM 2248 N N . GLU A 1 152 ? 48.347 -10.879 26.387 1.00 36.99 152 GLU A N 1
ATOM 2249 C CA . GLU A 1 152 ? 48.304 -11.260 27.775 1.00 32.73 152 GLU A CA 1
ATOM 2250 C C . GLU A 1 152 ? 49.077 -12.563 27.894 1.00 35.04 152 GLU A C 1
ATOM 2251 O O . GLU A 1 152 ? 48.581 -13.636 27.527 1.00 33.06 152 GLU A O 1
ATOM 2263 N N . GLN A 1 153 ? 50.281 -12.478 28.427 1.00 33.99 153 GLN A N 1
ATOM 2264 C CA . GLN A 1 153 ? 51.110 -13.680 28.556 1.00 38.56 153 GLN A CA 1
ATOM 2265 C C . GLN A 1 153 ? 50.467 -14.755 29.459 1.00 39.81 153 GLN A C 1
ATOM 2266 O O . GLN A 1 153 ? 50.792 -15.929 29.310 1.00 34.76 153 GLN A O 1
ATOM 2280 N N . THR A 1 154 ? 49.575 -14.366 30.395 1.00 28.37 154 THR A N 1
ATOM 2281 C CA . THR A 1 154 ? 49.015 -15.282 31.372 1.00 26.31 154 THR A CA 1
ATOM 2282 C C . THR A 1 154 ? 47.651 -15.841 30.970 1.00 30.72 154 THR A C 1
ATOM 2283 O O . THR A 1 154 ? 47.085 -16.593 31.755 1.00 31.42 154 THR A O 1
ATOM 2294 N N . SER A 1 155 ? 47.073 -15.388 29.850 1.00 28.17 155 SER A N 1
ATOM 2295 C CA . SER A 1 155 ? 45.681 -15.672 29.520 1.00 33.60 155 SER A CA 1
ATOM 2296 C C . SER A 1 155 ? 45.499 -17.099 29.038 1.00 32.35 155 SER A C 1
ATOM 2297 O O . SER A 1 155 ? 44.392 -17.598 29.127 1.00 34.02 155 SER A O 1
ATOM 2305 N N . GLY A 1 156 ? 46.559 -17.745 28.612 1.00 34.11 156 GLY A N 1
ATOM 2306 C CA . GLY A 1 156 ? 46.420 -19.056 27.995 1.00 45.43 156 GLY A CA 1
ATOM 2307 C C . GLY A 1 156 ? 45.812 -19.078 26.587 1.00 49.10 156 GLY A C 1
ATOM 2308 O O . GLY A 1 156 ? 45.443 -20.154 26.117 1.00 52.30 156 GLY A O 1
ATOM 2312 N N . VAL A 1 157 ? 45.754 -17.936 25.887 1.00 42.80 157 VAL A N 1
ATOM 2313 C CA . VAL A 1 157 ? 45.071 -17.798 24.582 1.00 44.08 157 VAL A CA 1
ATOM 2314 C C . VAL A 1 157 ? 46.120 -17.455 23.527 1.00 44.09 157 VAL A C 1
ATOM 2315 O O . VAL A 1 157 ? 46.670 -16.336 23.522 1.00 39.37 157 VAL A O 1
ATOM 2328 N N . THR A 1 158 ? 46.400 -18.409 22.629 1.00 46.06 158 THR A N 1
ATOM 2329 C CA . THR A 1 158 ? 47.312 -18.188 21.504 1.00 53.35 158 THR A CA 1
ATOM 2330 C C . THR A 1 158 ? 46.618 -17.961 20.153 1.00 50.67 158 THR A C 1
ATOM 2331 O O . THR A 1 158 ? 47.285 -17.537 19.208 1.00 47.03 158 THR A O 1
ATOM 2342 N N . ALA A 1 159 ? 45.321 -18.230 20.022 1.00 52.28 159 ALA A N 1
ATOM 2343 C CA . ALA A 1 159 ? 44.601 -17.873 18.805 1.00 49.80 159 ALA A CA 1
ATOM 2344 C C . ALA A 1 159 ? 43.174 -17.564 19.208 1.00 50.16 159 ALA A C 1
ATOM 2345 O O . ALA A 1 159 ? 42.626 -18.275 20.050 1.00 50.17 159 ALA A O 1
ATOM 2352 N N . ILE A 1 160 ? 42.572 -16.509 18.626 1.00 52.06 160 ILE A N 1
ATOM 2353 C CA . ILE A 1 160 ? 41.242 -16.101 19.101 1.00 55.37 160 ILE A CA 1
ATOM 2354 C C . ILE A 1 160 ? 40.209 -17.184 18.867 1.00 57.23 160 ILE A C 1
ATOM 2355 O O . ILE A 1 160 ? 39.144 -17.169 19.482 1.00 56.17 160 ILE A O 1
ATOM 2371 N N . GLU A 1 161 ? 40.503 -18.152 18.016 1.00 60.97 161 GLU A N 1
ATOM 2372 C CA . GLU A 1 161 ? 39.550 -19.244 17.836 1.00 70.52 161 GLU A CA 1
ATOM 2373 C C . GLU A 1 161 ? 39.290 -19.992 19.148 1.00 62.02 161 GLU A C 1
ATOM 2374 O O . GLU A 1 161 ? 38.226 -20.588 19.314 1.00 56.37 161 GLU A O 1
ATOM 2386 N N . GLN A 1 162 ? 40.248 -19.978 20.083 1.00 60.79 162 GLN A N 1
ATOM 2387 C CA . GLN A 1 162 ? 40.142 -20.740 21.332 1.00 57.38 162 GLN A CA 1
ATOM 2388 C C . GLN A 1 162 ? 39.120 -20.174 22.330 1.00 50.35 162 GLN A C 1
ATOM 2389 O O . GLN A 1 162 ? 38.699 -20.890 23.239 1.00 46.07 162 GLN A O 1
ATOM 2403 N N . VAL A 1 163 ? 38.712 -18.928 22.180 1.00 48.05 163 VAL A N 1
ATOM 2404 C CA . VAL A 1 163 ? 37.823 -18.256 23.119 1.00 46.75 163 VAL A CA 1
ATOM 2405 C C . VAL A 1 163 ? 36.390 -18.699 22.881 1.00 50.25 163 VAL A C 1
ATOM 2406 O O . VAL A 1 163 ? 35.920 -18.681 21.747 1.00 54.04 163 VAL A O 1
ATOM 2419 N N . ASN A 1 164 ? 35.661 -19.008 23.944 1.00 41.16 164 ASN A N 1
ATOM 2420 C CA . ASN A 1 164 ? 34.282 -19.467 23.826 1.00 48.81 164 ASN A CA 1
ATOM 2421 C C . ASN A 1 164 ? 33.594 -19.120 25.135 1.00 46.81 164 ASN A C 1
ATOM 2422 O O . ASN A 1 164 ? 34.204 -18.515 26.016 1.00 40.39 164 ASN A O 1
ATOM 2433 N N . GLN A 1 165 ? 32.346 -19.562 25.304 1.00 39.06 165 GLN A N 1
ATOM 2434 C CA . GLN A 1 165 ? 31.619 -19.135 26.484 1.00 42.10 165 GLN A CA 1
ATOM 2435 C C . GLN A 1 165 ? 32.230 -19.691 27.763 1.00 44.77 165 GLN A C 1
ATOM 2436 O O . GLN A 1 165 ? 32.144 -19.036 28.810 1.00 46.36 165 GLN A O 1
ATOM 2450 N N . LYS A 1 166 ? 32.871 -20.862 27.701 1.00 46.38 166 LYS A N 1
ATOM 2451 C CA . LYS A 1 166 ? 33.485 -21.429 28.893 1.00 48.27 166 LYS A CA 1
ATOM 2452 C C . LYS A 1 166 ? 34.569 -20.501 29.417 1.00 45.72 166 LYS A C 1
ATOM 2453 O O . LYS A 1 166 ? 34.724 -20.380 30.625 1.00 40.11 166 LYS A O 1
ATOM 2457 N N . PHE A 1 167 ? 35.336 -19.866 28.512 1.00 41.06 167 PHE A N 1
ATOM 2458 C CA . PHE A 1 167 ? 36.356 -18.899 28.895 1.00 41.09 167 PHE A CA 1
ATOM 2459 C C . PHE A 1 167 ? 35.749 -17.736 29.673 1.00 38.96 167 PHE A C 1
ATOM 2460 O O . PHE A 1 167 ? 36.235 -17.387 30.748 1.00 38.77 167 PHE A O 1
ATOM 2477 N N . TRP A 1 168 ? 34.665 -17.135 29.170 1.00 36.88 168 TRP A N 1
ATOM 2478 C CA . TRP A 1 168 ? 34.073 -16.013 29.910 1.00 39.16 168 TRP A CA 1
ATOM 2479 C C . TRP A 1 168 ? 33.473 -16.477 31.241 1.00 34.08 168 TRP A C 1
ATOM 2480 O O . TRP A 1 168 ? 33.633 -15.805 32.283 1.00 33.56 168 TRP A O 1
ATOM 2501 N N . ASP A 1 169 ? 32.834 -17.647 31.237 1.00 34.23 169 ASP A N 1
ATOM 2502 C CA . ASP A 1 169 ? 32.271 -18.213 32.462 1.00 37.97 169 ASP A CA 1
ATOM 2503 C C . ASP A 1 169 ? 33.337 -18.393 33.523 1.00 33.69 169 ASP A C 1
ATOM 2504 O O . ASP A 1 169 ? 33.113 -18.090 34.694 1.00 35.26 169 ASP A O 1
ATOM 2513 N N . LYS A 1 170 ? 34.426 -18.980 33.113 1.00 34.85 170 LYS A N 1
ATOM 2514 C CA . LYS A 1 170 ? 35.555 -19.198 34.027 1.00 36.56 170 LYS A CA 1
ATOM 2515 C C . LYS A 1 170 ? 35.954 -17.801 34.668 1.00 34.93 170 LYS A C 1
ATOM 2516 O O . LYS A 1 170 ? 36.115 -17.676 35.867 1.00 30.35 170 LYS A O 1
ATOM 2535 N N . ARG A 1 171 ? 36.054 -16.766 33.834 1.00 35.36 171 ARG A N 1
ATOM 2536 C CA . ARG A 1 171 ? 36.435 -15.436 34.289 1.00 34.20 171 ARG A CA 1
ATOM 2537 C C . ARG A 1 171 ? 35.437 -14.830 35.243 1.00 30.63 171 ARG A C 1
ATOM 2538 O O . ARG A 1 171 ? 35.813 -14.227 36.193 1.00 30.63 171 ARG A O 1
ATOM 2546 N N . PHE A 1 172 ? 34.165 -14.930 34.927 1.00 30.17 172 PHE A N 1
ATOM 2547 C CA . PHE A 1 172 ? 33.095 -14.484 35.853 1.00 29.76 172 PHE A CA 1
ATOM 2548 C C . PHE A 1 172 ? 33.355 -15.220 37.239 1.00 29.50 172 PHE A C 1
ATOM 2549 O O . PHE A 1 172 ? 33.320 -14.621 38.278 1.00 29.89 172 PHE A O 1
ATOM 2566 N N . GLN A 1 173 ? 33.568 -16.539 37.238 1.00 32.18 173 GLN A N 1
ATOM 2567 C CA . GLN A 1 173 ? 33.881 -17.267 38.496 1.00 32.00 173 GLN A CA 1
ATOM 2568 C C . GLN A 1 173 ? 35.138 -16.641 39.242 1.00 30.00 173 GLN A C 1
ATOM 2569 O O . GLN A 1 173 ? 35.157 -16.503 40.433 1.00 27.36 173 GLN A O 1
ATOM 2583 N N . GLN A 1 174 ? 36.192 -16.293 38.513 1.00 32.92 174 GLN A N 1
ATOM 2584 C CA . GLN A 1 174 ? 37.376 -15.720 39.150 1.00 33.89 174 GLN A CA 1
ATOM 2585 C C . GLN A 1 174 ? 37.082 -14.362 39.740 1.00 28.06 174 GLN A C 1
ATOM 2586 O O . GLN A 1 174 ? 37.475 -14.064 40.873 1.00 26.51 174 GLN A O 1
ATOM 2600 N N . ILE A 1 175 ? 36.348 -13.544 38.999 1.00 28.33 175 ILE A N 1
ATOM 2601 C CA . ILE A 1 175 ? 35.990 -12.225 39.480 1.00 27.63 175 ILE A CA 1
ATOM 2602 C C . ILE A 1 175 ? 35.120 -12.333 40.709 1.00 26.30 175 ILE A C 1
ATOM 2603 O O . ILE A 1 175 ? 35.339 -11.648 41.696 1.00 28.97 175 ILE A O 1
ATOM 2619 N N . ASN A 1 176 ? 34.100 -13.204 40.659 1.00 28.38 176 ASN A N 1
ATOM 2620 C CA . ASN A 1 176 ? 33.233 -13.366 41.811 1.00 29.42 176 ASN A CA 1
ATOM 2621 C C . ASN A 1 176 ? 34.004 -13.868 43.024 1.00 30.83 176 ASN A C 1
ATOM 2622 O O . ASN A 1 176 ? 33.738 -13.449 44.154 1.00 31.52 176 ASN A O 1
ATOM 2633 N N . ASN A 1 177 ? 34.981 -14.757 42.823 1.00 27.50 177 ASN A N 1
ATOM 2634 C CA . ASN A 1 177 ? 35.734 -15.277 43.961 1.00 28.47 177 ASN A CA 1
ATOM 2635 C C . ASN A 1 177 ? 36.592 -14.184 44.563 1.00 27.94 177 ASN A C 1
ATOM 2636 O O . ASN A 1 177 ? 36.711 -14.047 45.793 1.00 28.34 177 ASN A O 1
ATOM 2647 N N . PHE A 1 178 ? 37.082 -13.293 43.678 1.00 27.92 178 PHE A N 1
ATOM 2648 C CA . PHE A 1 178 ? 37.888 -12.160 44.137 1.00 30.04 178 PHE A CA 1
ATOM 2649 C C . PHE A 1 178 ? 37.054 -11.205 44.964 1.00 28.08 178 PHE A C 1
ATOM 2650 O O . PHE A 1 178 ? 37.449 -10.812 46.068 1.00 25.18 178 PHE A O 1
ATOM 2667 N N . GLU A 1 179 ? 35.885 -10.834 44.447 1.00 29.49 179 GLU A N 1
ATOM 2668 C CA . GLU A 1 179 ? 35.040 -9.897 45.162 1.00 29.11 179 GLU A CA 1
ATOM 2669 C C . GLU A 1 179 ? 34.470 -10.480 46.433 1.00 25.51 179 GLU A C 1
ATOM 2670 O O . GLU A 1 179 ? 34.312 -9.761 47.411 1.00 28.84 179 GLU A O 1
ATOM 2682 N N . GLN A 1 180 ? 34.203 -11.772 46.449 1.00 25.34 180 GLN A N 1
ATOM 2683 C CA . GLN A 1 180 ? 33.787 -12.429 47.679 1.00 26.13 180 GLN A CA 1
ATOM 2684 C C . GLN A 1 180 ? 34.872 -12.415 48.749 1.00 30.08 180 GLN A C 1
ATOM 2685 O O . GLN A 1 180 ? 34.617 -12.118 49.922 1.00 26.56 180 GLN A O 1
ATOM 2699 N N . HIS A 1 181 ? 36.102 -12.725 48.355 1.00 27.92 181 HIS A N 1
ATOM 2700 C CA . HIS A 1 181 ? 37.214 -12.631 49.292 1.00 29.99 181 HIS A CA 1
ATOM 2701 C C . HIS A 1 181 ? 37.361 -11.222 49.906 1.00 25.46 181 HIS A C 1
ATOM 2702 O O . HIS A 1 181 ? 37.417 -11.066 51.144 1.00 25.61 181 HIS A O 1
ATOM 2716 N N . ILE A 1 182 ? 37.452 -10.180 49.071 1.00 24.95 182 ILE A N 1
ATOM 2717 C CA . ILE A 1 182 ? 37.675 -8.875 49.637 1.00 27.50 182 ILE A CA 1
ATOM 2718 C C . ILE A 1 182 ? 36.460 -8.428 50.461 1.00 28.41 182 ILE A C 1
ATOM 2719 O O . ILE A 1 182 ? 36.644 -7.743 51.486 1.00 27.36 182 ILE A O 1
ATOM 2735 N N . SER A 1 183 ? 35.280 -8.846 50.025 1.00 29.42 183 SER A N 1
ATOM 2736 C CA . SER A 1 183 ? 34.044 -8.549 50.768 1.00 30.22 183 SER A CA 1
ATOM 2737 C C . SER A 1 183 ? 34.052 -9.237 52.184 1.00 30.20 183 SER A C 1
ATOM 2738 O O . SER A 1 183 ? 33.665 -8.632 53.179 1.00 32.11 183 SER A O 1
ATOM 2746 N N . GLU A 1 184 ? 34.461 -10.514 52.242 1.00 28.75 184 GLU A N 1
ATOM 2747 C CA . GLU A 1 184 ? 34.706 -11.211 53.559 1.00 28.61 184 GLU A CA 1
ATOM 2748 C C . GLU A 1 184 ? 35.908 -10.626 54.415 1.00 34.53 184 GLU A C 1
ATOM 2749 O O . GLU A 1 184 ? 36.074 -11.056 55.545 1.00 31.42 184 GLU A O 1
ATOM 2761 N N . ASN A 1 185 ? 36.769 -9.748 53.844 1.00 30.48 185 ASN A N 1
ATOM 2762 C CA . ASN A 1 185 ? 37.909 -9.047 54.500 1.00 30.33 185 ASN A CA 1
ATOM 2763 C C . ASN A 1 185 ? 37.704 -7.513 54.549 1.00 31.04 185 ASN A C 1
ATOM 2764 O O . ASN A 1 185 ? 38.584 -6.794 54.237 1.00 29.13 185 ASN A O 1
ATOM 2775 N N . GLY A 1 186 ? 36.506 -7.058 54.919 1.00 30.39 186 GLY A N 1
ATOM 2776 C CA . GLY A 1 186 ? 36.205 -5.669 55.189 1.00 33.05 186 GLY A CA 1
ATOM 2777 C C . GLY A 1 186 ? 35.950 -4.628 54.053 1.00 29.55 186 GLY A C 1
ATOM 2778 O O . GLY A 1 186 ? 35.710 -3.475 54.377 1.00 32.02 186 GLY A O 1
ATOM 2782 N N . THR A 1 187 ? 35.908 -5.040 52.773 1.00 27.48 187 THR A N 1
ATOM 2783 C CA . THR A 1 187 ? 35.750 -4.142 51.602 1.00 30.14 187 THR A CA 1
ATOM 2784 C C . THR A 1 187 ? 34.237 -4.087 51.189 1.00 32.34 187 THR A C 1
ATOM 2785 O O . THR A 1 187 ? 33.759 -5.062 50.847 1.00 32.88 187 THR A O 1
ATOM 2796 N N . ILE A 1 188 ? 33.548 -2.959 51.167 1.00 28.27 188 ILE A N 1
ATOM 2797 C CA . ILE A 1 188 ? 32.136 -2.871 50.754 1.00 27.36 188 ILE A CA 1
ATOM 2798 C C . ILE A 1 188 ? 32.307 -2.615 49.247 1.00 29.95 188 ILE A C 1
ATOM 2799 O O . ILE A 1 188 ? 32.808 -1.563 48.954 1.00 27.17 188 ILE A O 1
ATOM 2815 N N . VAL A 1 189 ? 31.871 -3.496 48.355 1.00 26.48 189 VAL A N 1
ATOM 2816 C CA . VAL A 1 189 ? 32.032 -3.320 46.960 1.00 27.87 189 VAL A CA 1
ATOM 2817 C C . VAL A 1 189 ? 30.703 -2.856 46.229 1.00 29.01 189 VAL A C 1
ATOM 2818 O O . VAL A 1 189 ? 29.732 -3.547 46.394 1.00 29.96 189 VAL A O 1
ATOM 2831 N N . LEU A 1 190 ? 30.698 -1.731 45.487 1.00 29.70 190 LEU A N 1
ATOM 2832 C CA . LEU A 1 190 ? 29.566 -1.184 44.699 1.00 29.92 190 LEU A CA 1
ATOM 2833 C C . LEU A 1 190 ? 29.999 -0.997 43.248 1.00 28.86 190 LEU A C 1
ATOM 2834 O O . LEU A 1 190 ? 30.980 -0.373 43.009 1.00 30.06 190 LEU A O 1
ATOM 2850 N N . LYS A 1 191 ? 29.236 -1.516 42.331 1.00 25.95 191 LYS A N 1
ATOM 2851 C CA . LYS A 1 191 ? 29.595 -1.446 40.922 1.00 24.71 191 LYS A CA 1
ATOM 2852 C C . LYS A 1 191 ? 28.506 -0.740 40.126 1.00 28.31 191 LYS A C 1
ATOM 2853 O O . LYS A 1 191 ? 27.332 -1.096 40.216 1.00 29.90 191 LYS A O 1
ATOM 2872 N N . PHE A 1 192 ? 28.919 0.245 39.326 1.00 30.53 192 PHE A N 1
ATOM 2873 C CA . PHE A 1 192 ? 27.990 1.051 38.536 1.00 28.17 192 PHE A CA 1
ATOM 2874 C C . PHE A 1 192 ? 28.243 0.916 37.044 1.00 25.76 192 PHE A C 1
ATOM 2875 O O . PHE A 1 192 ? 29.355 1.218 36.537 1.00 29.83 192 PHE A O 1
ATOM 2892 N N . PHE A 1 193 ? 27.188 0.548 36.312 1.00 29.29 193 PHE A N 1
ATOM 2893 C CA . PHE A 1 193 ? 27.236 0.581 34.839 1.00 29.33 193 PHE A CA 1
ATOM 2894 C C . PHE A 1 193 ? 26.410 1.768 34.356 1.00 28.33 193 PHE A C 1
ATOM 2895 O O . PHE A 1 193 ? 25.203 1.827 34.622 1.00 31.85 193 PHE A O 1
ATOM 2912 N N . LEU A 1 194 ? 27.064 2.775 33.786 1.00 32.12 194 LEU A N 1
ATOM 2913 C CA . LEU A 1 194 ? 26.377 3.966 33.295 1.00 30.80 194 LEU A CA 1
ATOM 2914 C C . LEU A 1 194 ? 25.870 3.657 31.882 1.00 35.25 194 LEU A C 1
ATOM 2915 O O . LEU A 1 194 ? 26.668 3.404 30.963 1.00 36.96 194 LEU A O 1
ATOM 2931 N N . HIS A 1 195 ? 24.563 3.716 31.689 1.00 33.01 195 HIS A N 1
ATOM 2932 C CA . HIS A 1 195 ? 23.922 3.110 30.511 1.00 37.79 195 HIS A CA 1
ATOM 2933 C C . HIS A 1 195 ? 23.438 4.239 29.596 1.00 35.71 195 HIS A C 1
ATOM 2934 O O . HIS A 1 195 ? 22.407 4.859 29.880 1.00 40.95 195 HIS A O 1
ATOM 2948 N N . VAL A 1 196 ? 24.164 4.520 28.532 1.00 35.43 196 VAL A N 1
ATOM 2949 C CA . VAL A 1 196 ? 23.842 5.606 27.600 1.00 35.72 196 VAL A CA 1
ATOM 2950 C C . VAL A 1 196 ? 23.207 4.994 26.358 1.00 35.72 196 VAL A C 1
ATOM 2951 O O . VAL A 1 196 ? 23.553 3.891 25.954 1.00 38.60 196 VAL A O 1
ATOM 2964 N N . SER A 1 197 ? 22.231 5.664 25.787 1.00 40.50 197 SER A N 1
ATOM 2965 C CA . SER A 1 197 ? 21.641 5.132 24.565 1.00 42.65 197 SER A CA 1
ATOM 2966 C C . SER A 1 197 ? 22.552 5.403 23.391 1.00 38.96 197 SER A C 1
ATOM 2967 O O . SER A 1 197 ? 23.333 6.363 23.387 1.00 37.91 197 SER A O 1
ATOM 2975 N N . LYS A 1 198 ? 22.391 4.586 22.341 1.00 41.70 198 LYS A N 1
ATOM 2976 C CA . LYS A 1 198 ? 23.137 4.820 21.114 1.00 40.94 198 LYS A CA 1
ATOM 2977 C C . LYS A 1 198 ? 22.841 6.201 20.555 1.00 42.40 198 LYS A C 1
ATOM 2978 O O . LYS A 1 198 ? 23.738 6.892 20.062 1.00 42.77 198 LYS A O 1
ATOM 2997 N N . LYS A 1 199 ? 21.584 6.631 20.651 1.00 44.38 199 LYS A N 1
ATOM 2998 C CA . LYS A 1 199 ? 21.186 7.930 20.121 1.00 47.24 199 LYS A CA 1
ATOM 2999 C C . LYS A 1 199 ? 21.861 9.070 20.869 1.00 41.79 199 LYS A C 1
ATOM 3000 O O . LYS A 1 199 ? 22.379 10.022 20.267 1.00 40.04 199 LYS A O 1
ATOM 3019 N N . GLU A 1 200 ? 21.859 9.006 22.193 1.00 40.79 200 GLU A N 1
ATOM 3020 C CA . GLU A 1 200 ? 22.496 10.059 22.976 1.00 41.99 200 GLU A CA 1
ATOM 3021 C C . GLU A 1 200 ? 24.015 10.047 22.801 1.00 40.82 200 GLU A C 1
ATOM 3022 O O . GLU A 1 200 ? 24.656 11.101 22.828 1.00 38.30 200 GLU A O 1
ATOM 3034 N N . GLN A 1 201 ? 24.620 8.870 22.712 1.00 41.58 201 GLN A N 1
ATOM 3035 C CA . GLN A 1 201 ? 26.046 8.825 22.421 1.00 36.57 201 GLN A CA 1
ATOM 3036 C C . GLN A 1 201 ? 26.371 9.563 21.124 1.00 35.39 201 GLN A C 1
ATOM 3037 O O . GLN A 1 201 ? 27.328 10.345 21.068 1.00 36.86 201 GLN A O 1
ATOM 3051 N N . LYS A 1 202 ? 25.605 9.306 20.061 1.00 38.61 202 LYS A N 1
ATOM 3052 C CA . LYS A 1 202 ? 25.849 10.017 18.799 1.00 39.06 202 LYS A CA 1
ATOM 3053 C C . LYS A 1 202 ? 25.725 11.522 18.979 1.00 39.04 202 LYS A C 1
ATOM 3054 O O . LYS A 1 202 ? 26.589 12.270 18.530 1.00 40.25 202 LYS A O 1
ATOM 3073 N N . LYS A 1 203 ? 24.672 11.994 19.662 1.00 37.52 203 LYS A N 1
ATOM 3074 C CA . LYS A 1 203 ? 24.520 13.433 19.909 1.00 38.23 203 LYS A CA 1
ATOM 3075 C C . LYS A 1 203 ? 25.730 14.021 20.620 1.00 42.40 203 LYS A C 1
ATOM 3076 O O . LYS A 1 203 ? 26.255 15.063 20.215 1.00 39.58 203 LYS A O 1
ATOM 3080 N N . ARG A 1 204 ? 26.248 13.319 21.645 1.00 38.11 204 ARG A N 1
ATOM 3081 C CA . ARG A 1 204 ? 27.393 13.838 22.346 1.00 40.15 204 ARG A CA 1
ATOM 3082 C C . ARG A 1 204 ? 28.633 13.811 21.469 1.00 37.07 204 ARG A C 1
ATOM 3083 O O . ARG A 1 204 ? 29.435 14.741 21.522 1.00 38.43 204 ARG A O 1
ATOM 3104 N N . PHE A 1 205 ? 28.843 12.739 20.712 1.00 36.37 205 PHE A N 1
ATOM 3105 C CA . PHE A 1 205 ? 29.991 12.706 19.796 1.00 36.84 205 PHE A CA 1
ATOM 3106 C C . PHE A 1 205 ? 29.947 13.910 18.838 1.00 43.27 205 PHE A C 1
ATOM 3107 O O . PHE A 1 205 ? 30.945 14.600 18.59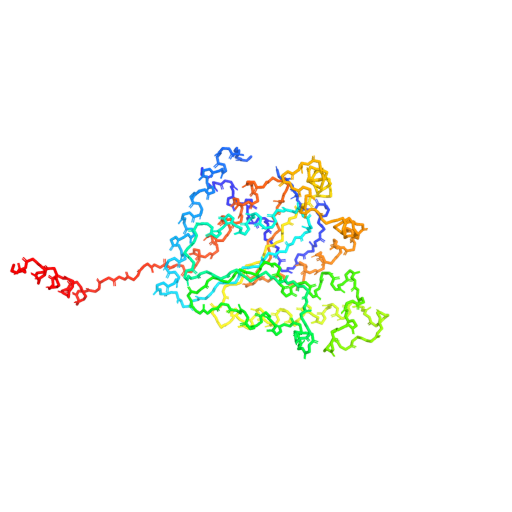3 1.00 40.02 205 PHE A O 1
ATOM 3124 N N . ILE A 1 206 ? 28.794 14.141 18.238 1.00 39.70 206 ILE A N 1
ATOM 3125 C CA . ILE A 1 206 ? 28.723 15.227 17.260 1.00 43.77 206 ILE A CA 1
ATOM 3126 C C . ILE A 1 206 ? 28.974 16.560 17.936 1.00 43.92 206 ILE A C 1
ATOM 3127 O O . ILE A 1 206 ? 29.655 17.439 17.382 1.00 44.07 206 ILE A O 1
ATOM 3143 N N . GLU A 1 207 ? 28.407 16.753 19.129 1.00 39.25 207 GLU A N 1
ATOM 3144 C CA . GLU A 1 207 ? 28.657 17.985 19.857 1.00 43.83 207 GLU A CA 1
ATOM 3145 C C . GLU A 1 207 ? 30.130 18.165 20.149 1.00 43.81 207 GLU A C 1
ATOM 3146 O O . GLU A 1 207 ? 30.659 19.272 20.037 1.00 44.03 207 GLU A O 1
ATOM 3158 N N . ARG A 1 208 ? 30.815 17.096 20.517 1.00 43.07 208 ARG A N 1
ATOM 3159 C CA . ARG A 1 208 ? 32.248 17.218 20.783 1.00 45.75 208 ARG A CA 1
ATOM 3160 C C . ARG A 1 208 ? 33.025 17.514 19.511 1.00 45.80 208 ARG A C 1
ATOM 3161 O O . ARG A 1 208 ? 34.044 18.220 19.554 1.00 44.07 208 ARG A O 1
ATOM 3182 N N . ILE A 1 209 ? 32.597 16.944 18.383 1.00 39.68 209 ILE A N 1
ATOM 3183 C CA . ILE A 1 209 ? 33.290 17.196 17.119 1.00 39.87 209 ILE A CA 1
ATOM 3184 C C . ILE A 1 209 ? 33.142 18.655 16.708 1.00 44.05 209 ILE A C 1
ATOM 3185 O O . ILE A 1 209 ? 34.085 19.270 16.183 1.00 45.63 209 ILE A O 1
ATOM 3201 N N . GLU A 1 210 ? 31.970 19.193 16.932 1.00 44.61 210 GLU A N 1
ATOM 3202 C CA . GLU A 1 210 ? 31.719 20.578 16.508 1.00 52.25 210 GLU A CA 1
ATOM 3203 C C . GLU A 1 210 ? 32.253 21.777 17.387 1.00 56.42 210 GLU A C 1
ATOM 3204 O O . GLU A 1 210 ? 32.348 22.881 16.859 1.00 55.04 210 GLU A O 1
ATOM 3216 N N . LEU A 1 211 ? 32.617 21.567 18.660 1.00 51.95 211 LEU A N 1
ATOM 3217 C CA . LEU A 1 211 ? 33.035 22.650 19.593 1.00 52.33 211 LEU A CA 1
ATOM 3218 C C . LEU A 1 211 ? 34.581 22.713 19.625 1.00 52.32 211 LEU A C 1
ATOM 3219 O O . LEU A 1 211 ? 35.133 21.695 19.869 1.00 53.81 211 LEU A O 1
ATOM 3235 N N . ASP A 1 212 ? 35.258 23.847 19.358 1.00 60.35 212 ASP A N 1
ATOM 3236 C CA . ASP A 1 212 ? 36.750 23.923 19.536 1.00 68.01 212 ASP A CA 1
ATOM 3237 C C . ASP A 1 212 ? 37.156 23.703 21.064 1.00 73.65 212 ASP A C 1
ATOM 3238 O O . ASP A 1 212 ? 38.240 23.218 21.366 1.00 72.03 212 ASP A O 1
ATOM 3247 N N . THR A 1 213 ? 36.330 24.111 22.039 1.00 81.82 213 THR A N 1
ATOM 3248 C CA . THR A 1 213 ? 36.598 23.740 23.486 1.00 87.17 213 THR A CA 1
ATOM 3249 C C . THR A 1 213 ? 36.699 22.182 23.846 1.00 74.04 213 THR A C 1
ATOM 3250 O O . THR A 1 213 ? 37.057 21.889 24.983 1.00 60.86 213 THR A O 1
ATOM 3261 N N . LYS A 1 214 ? 36.249 21.260 22.974 1.00 61.57 214 LYS A N 1
ATOM 3262 C CA . LYS A 1 214 ? 36.306 19.770 23.111 1.00 59.75 214 LYS A CA 1
ATOM 3263 C C . LYS A 1 214 ? 36.960 18.980 21.894 1.00 52.23 214 LYS A C 1
ATOM 3264 O O . LYS A 1 214 ? 37.573 17.918 22.066 1.00 45.61 214 LYS A O 1
ATOM 3268 N N . ASN A 1 215 ? 36.851 19.461 20.647 1.00 46.06 215 ASN A N 1
ATOM 3269 C CA . ASN A 1 215 ? 37.292 18.630 19.482 1.00 43.38 215 ASN A CA 1
ATOM 3270 C C . ASN A 1 215 ? 38.822 18.260 19.527 1.00 36.28 215 ASN A C 1
ATOM 3271 O O . ASN A 1 215 ? 39.217 17.250 18.993 1.00 36.30 215 ASN A O 1
ATOM 3282 N N . TRP A 1 216 ? 39.683 19.103 20.092 1.00 36.46 216 TRP A N 1
ATOM 3283 C CA . TRP A 1 216 ? 41.105 18.689 20.274 1.00 38.73 216 TRP A CA 1
ATOM 3284 C C . TRP A 1 216 ? 41.187 17.357 21.102 1.00 43.44 216 TRP A C 1
ATOM 3285 O O . TRP A 1 216 ? 42.146 16.632 21.018 1.00 43.81 216 TRP A O 1
ATOM 3306 N N . LYS A 1 217 ? 40.160 17.060 21.894 1.00 39.20 217 LYS A N 1
ATOM 3307 C CA . LYS A 1 217 ? 40.115 15.909 22.816 1.00 43.98 217 LYS A CA 1
ATOM 3308 C C . LYS A 1 217 ? 39.442 14.694 22.210 1.00 42.77 217 LYS A C 1
ATOM 3309 O O . LYS A 1 217 ? 39.429 13.633 22.842 1.00 48.55 217 LYS A O 1
ATOM 3328 N N . PHE A 1 218 ? 38.809 14.836 21.055 1.00 40.82 218 PHE A N 1
ATOM 3329 C CA . PHE A 1 218 ? 37.967 13.765 20.545 1.00 41.14 218 PHE A CA 1
ATOM 3330 C C . PHE A 1 218 ? 38.820 12.750 19.809 1.00 40.47 218 PHE A C 1
ATOM 3331 O O . PHE A 1 218 ? 39.632 13.122 18.964 1.00 34.79 218 PHE A O 1
ATOM 3348 N N . SER A 1 219 ? 38.617 11.463 20.118 1.00 37.27 219 SER A N 1
ATOM 3349 C CA . SER A 1 219 ? 39.330 10.395 19.446 1.00 40.80 219 SER A CA 1
ATOM 3350 C C . SER A 1 219 ? 38.398 9.727 18.456 1.00 39.86 219 SER A C 1
ATOM 3351 O O . SER A 1 219 ? 37.414 9.104 18.866 1.00 35.90 219 SER A O 1
ATOM 3359 N N . THR A 1 220 ? 38.724 9.804 17.159 1.00 40.71 220 THR A N 1
ATOM 3360 C CA . THR A 1 220 ? 37.863 9.144 16.184 1.00 49.19 220 THR A CA 1
ATOM 3361 C C . THR A 1 220 ? 37.840 7.618 16.353 1.00 51.28 220 THR A C 1
ATOM 3362 O O . THR A 1 220 ? 36.935 6.962 15.810 1.00 45.44 220 THR A O 1
ATOM 3373 N N . GLY A 1 221 ? 38.812 7.039 17.092 1.00 47.00 221 GLY A N 1
ATOM 3374 C CA . GLY A 1 221 ? 38.718 5.633 17.477 1.00 47.89 221 GLY A CA 1
ATOM 3375 C C . GLY A 1 221 ? 37.437 5.271 18.227 1.00 48.07 221 GLY A C 1
ATOM 3376 O O . GLY A 1 221 ? 36.993 4.130 18.197 1.00 51.15 221 GLY A O 1
ATOM 3380 N N . ASP A 1 222 ? 36.834 6.222 18.928 1.00 44.62 222 ASP A N 1
ATOM 3381 C CA . ASP A 1 222 ? 35.596 5.913 19.628 1.00 42.52 222 ASP A CA 1
ATOM 3382 C C . ASP A 1 222 ? 34.535 5.419 18.652 1.00 42.26 222 ASP A C 1
ATOM 3383 O O . ASP A 1 222 ? 33.645 4.650 19.029 1.00 40.24 222 ASP A O 1
ATOM 3392 N N . LEU A 1 223 ? 34.619 5.816 17.374 1.00 37.68 223 LEU A N 1
ATOM 3393 C CA . LEU A 1 223 ? 33.589 5.352 16.437 1.00 40.39 223 LEU A CA 1
ATOM 3394 C C . LEU A 1 223 ? 33.712 3.862 16.205 1.00 39.44 223 LEU A C 1
ATOM 3395 O O . LEU A 1 223 ? 32.719 3.185 15.943 1.00 42.28 223 LEU A O 1
ATOM 3411 N N . LYS A 1 224 ? 34.926 3.348 16.267 1.00 40.78 224 LYS A N 1
ATOM 3412 C CA . LYS A 1 224 ? 35.152 1.941 16.014 1.00 44.88 224 LYS A CA 1
ATOM 3413 C C . LYS A 1 224 ? 34.514 1.095 17.092 1.00 39.99 224 LYS A C 1
ATOM 3414 O O . LYS A 1 224 ? 34.029 -0.013 16.819 1.00 41.19 224 LYS A O 1
ATOM 3433 N N . GLU A 1 225 ? 34.540 1.594 18.331 1.00 36.33 225 GLU A N 1
ATOM 3434 C CA . GLU A 1 225 ? 33.860 0.899 19.411 1.00 42.02 225 GLU A CA 1
ATOM 3435 C C . GLU A 1 225 ? 32.352 1.042 19.288 1.00 37.95 225 GLU A C 1
ATOM 3436 O O . GLU A 1 225 ? 31.600 0.108 19.612 1.00 37.39 225 GLU A O 1
ATOM 3448 N N . ARG A 1 226 ? 31.883 2.207 18.830 1.00 39.98 226 ARG A N 1
ATOM 3449 C CA . ARG A 1 226 ? 30.447 2.341 18.572 1.00 34.61 226 ARG A CA 1
ATOM 3450 C C . ARG A 1 226 ? 29.968 1.353 17.523 1.00 37.95 226 ARG A C 1
ATOM 3451 O O . ARG A 1 226 ? 28.842 0.858 17.609 1.00 37.31 226 ARG A O 1
ATOM 3472 N N . ALA A 1 227 ? 30.811 1.027 16.560 1.00 38.98 227 ALA A N 1
ATOM 3473 C CA . ALA A 1 227 ? 30.446 0.081 15.525 1.00 40.18 227 ALA A CA 1
ATOM 3474 C C . ALA A 1 227 ? 30.288 -1.329 16.064 1.00 42.04 227 ALA A C 1
ATOM 3475 O O . ALA A 1 227 ? 29.628 -2.146 15.426 1.00 38.62 227 ALA A O 1
ATOM 3482 N N . HIS A 1 228 ? 30.860 -1.610 17.248 1.00 38.68 228 HIS A N 1
ATOM 3483 C CA . HIS A 1 228 ? 30.712 -2.879 17.987 1.00 37.87 228 HIS A CA 1
ATOM 3484 C C . HIS A 1 228 ? 29.648 -2.815 19.079 1.00 37.72 228 HIS A C 1
ATOM 3485 O O . HIS A 1 228 ? 29.638 -3.660 20.004 1.00 37.28 228 HIS A O 1
ATOM 3499 N N . TRP A 1 229 ? 28.678 -1.901 18.939 1.00 34.18 229 TRP A N 1
ATOM 3500 C CA . TRP A 1 229 ? 27.676 -1.693 19.979 1.00 36.20 229 TRP A CA 1
ATOM 3501 C C . TRP A 1 229 ? 27.028 -2.996 20.412 1.00 39.31 229 TRP A C 1
ATOM 3502 O O . TRP A 1 229 ? 26.842 -3.247 21.608 1.00 34.59 229 TRP A O 1
ATOM 3523 N N . LYS A 1 230 ? 26.585 -3.802 19.442 1.00 37.98 230 LYS A N 1
ATOM 3524 C CA . LYS A 1 230 ? 25.845 -5.004 19.806 1.00 39.94 230 LYS A CA 1
ATOM 3525 C C . LYS A 1 230 ? 26.749 -5.997 20.518 1.00 39.75 230 LYS A C 1
ATOM 3526 O O . LYS A 1 230 ? 26.294 -6.696 21.432 1.00 35.69 230 LYS A O 1
ATOM 3530 N N . ASP A 1 231 ? 28.021 -6.086 20.087 1.00 38.52 231 ASP A N 1
ATOM 3531 C CA . ASP A 1 231 ? 28.997 -6.940 20.764 1.00 43.01 231 ASP A CA 1
ATOM 3532 C C . ASP A 1 231 ? 29.214 -6.467 22.214 1.00 39.24 231 ASP A C 1
ATOM 3533 O O . ASP A 1 231 ? 29.268 -7.281 23.141 1.00 35.50 231 ASP A O 1
ATOM 3542 N N . TYR A 1 232 ? 29.350 -5.162 22.418 1.00 30.84 232 TYR A N 1
ATOM 3543 C CA . TYR A 1 232 ? 29.462 -4.672 23.780 1.00 34.09 232 TYR A CA 1
ATOM 3544 C C . TYR A 1 232 ? 28.209 -4.959 24.577 1.00 35.18 232 TYR A C 1
ATOM 3545 O O . TYR A 1 232 ? 28.285 -5.306 25.754 1.00 35.18 232 TYR A O 1
ATOM 3563 N N . ARG A 1 233 ? 27.046 -4.794 23.989 1.00 37.51 233 ARG A N 1
ATOM 3564 C CA . ARG A 1 233 ? 25.828 -5.024 24.725 1.00 34.06 233 ARG A CA 1
ATOM 3565 C C . ARG A 1 233 ? 25.796 -6.442 25.183 1.00 35.65 233 ARG A C 1
ATOM 3566 O O . ARG A 1 233 ? 25.362 -6.729 26.254 1.00 34.37 233 ARG A O 1
ATOM 3574 N N A ASN A 1 234 ? 26.129 -7.388 24.329 0.45 39.50 234 ASN A N 1
ATOM 3575 N N B ASN A 1 234 ? 26.118 -7.383 24.313 0.55 39.70 234 ASN A N 1
ATOM 3576 C CA A ASN A 1 234 ? 26.090 -8.791 24.735 0.45 39.87 234 ASN A CA 1
ATOM 3577 C CA B ASN A 1 234 ? 26.145 -8.796 24.693 0.55 39.50 234 ASN A CA 1
ATOM 3578 C C A ASN A 1 234 ? 27.080 -9.033 25.877 0.45 37.17 234 ASN A C 1
ATOM 3579 C C B ASN A 1 234 ? 27.064 -8.991 25.892 0.55 36.88 234 ASN A C 1
ATOM 3580 O O A ASN A 1 234 ? 26.822 -9.838 26.771 0.45 35.26 234 ASN A O 1
ATOM 3581 O O B ASN A 1 234 ? 26.733 -9.705 26.838 0.55 34.42 234 ASN A O 1
ATOM 3602 N N . ALA A 1 235 ? 28.211 -8.314 25.873 1.00 34.52 235 ALA A N 1
ATOM 3603 C CA . ALA A 1 235 ? 29.203 -8.515 26.916 1.00 34.55 235 ALA A CA 1
ATOM 3604 C C . ALA A 1 235 ? 28.721 -7.937 28.215 1.00 32.46 235 ALA A C 1
ATOM 3605 O O . ALA A 1 235 ? 28.844 -8.593 29.239 1.00 35.48 235 ALA A O 1
ATOM 3613 N N . TYR A 1 236 ? 28.217 -6.695 28.209 1.00 31.36 236 TYR A N 1
ATOM 3614 C CA . TYR A 1 236 ? 27.622 -6.131 29.409 1.00 33.35 236 TYR A CA 1
ATOM 3615 C C . TYR A 1 236 ? 26.508 -7.028 29.973 1.00 35.36 236 TYR A C 1
ATOM 3616 O O . TYR A 1 236 ? 26.411 -7.221 31.185 1.00 32.79 236 TYR A O 1
ATOM 3634 N N . GLU A 1 237 ? 25.598 -7.521 29.103 1.00 37.22 237 GLU A N 1
ATOM 3635 C CA . GLU A 1 237 ? 24.494 -8.332 29.590 1.00 37.16 237 GLU A CA 1
ATOM 3636 C C . GLU A 1 237 ? 24.992 -9.598 30.241 1.00 36.39 237 GLU A C 1
ATOM 3637 O O . GLU A 1 237 ? 24.498 -10.011 31.288 1.00 35.18 237 GLU A O 1
ATOM 3649 N N . ASP A 1 238 ? 25.953 -10.237 29.632 1.00 36.43 238 ASP 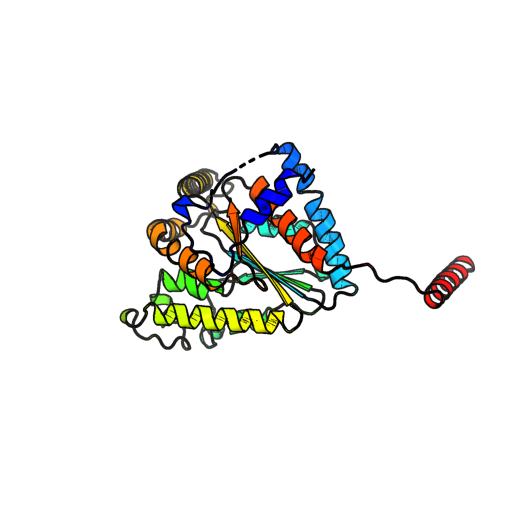A N 1
ATOM 3650 C CA . ASP A 1 238 ? 26.453 -11.457 30.236 1.00 38.28 238 ASP A CA 1
ATOM 3651 C C . ASP A 1 238 ? 27.158 -11.163 31.566 1.00 39.82 238 ASP A C 1
ATOM 3652 O O . ASP A 1 238 ? 26.992 -11.916 32.545 1.00 35.72 238 ASP A O 1
ATOM 3661 N N . MET A 1 239 ? 27.872 -10.051 31.598 1.00 34.28 239 MET A N 1
ATOM 3662 C CA . MET A 1 239 ? 28.629 -9.649 32.796 1.00 33.36 239 MET A CA 1
ATOM 3663 C C . MET A 1 239 ? 27.648 -9.378 33.948 1.00 34.01 239 MET A C 1
ATOM 3664 O O . MET A 1 239 ? 27.769 -9.865 35.048 1.00 35.13 239 MET A O 1
ATOM 3678 N N . LEU A 1 240 ? 26.654 -8.571 33.668 1.00 35.82 240 LEU A N 1
ATOM 3679 C CA . LEU A 1 240 ? 25.686 -8.212 34.693 1.00 33.50 240 LEU A CA 1
ATOM 3680 C C . LEU A 1 240 ? 24.921 -9.428 35.203 1.00 38.63 240 LEU A C 1
ATOM 3681 O O . LEU A 1 240 ? 24.661 -9.533 36.413 1.00 41.04 240 LEU A O 1
ATOM 3697 N N . ALA A 1 241 ? 24.573 -10.347 34.313 1.00 37.37 241 ALA A N 1
ATOM 3698 C CA . ALA A 1 241 ? 23.796 -11.534 34.670 1.00 40.43 241 ALA A CA 1
ATOM 3699 C C . ALA A 1 241 ? 24.594 -12.511 35.486 1.00 43.35 241 ALA A C 1
ATOM 3700 O O . ALA A 1 241 ? 24.008 -13.420 36.083 1.00 42.24 241 ALA A O 1
ATOM 3707 N N . ASN A 1 242 ? 25.932 -12.346 35.549 1.00 35.58 242 ASN A N 1
ATOM 3708 C CA . ASN A 1 242 ? 26.742 -13.342 36.217 1.00 35.30 242 ASN A CA 1
ATOM 3709 C C . ASN A 1 242 ? 27.675 -12.827 37.310 1.00 34.49 242 ASN A C 1
ATOM 3710 O O . ASN A 1 242 ? 28.264 -13.647 38.011 1.00 35.19 242 ASN A O 1
ATOM 3721 N N . THR A 1 243 ? 27.794 -11.530 37.509 1.00 34.82 243 THR A N 1
ATOM 3722 C CA . THR A 1 243 ? 28.714 -11.009 38.515 1.00 29.07 243 THR A CA 1
ATOM 3723 C C . THR A 1 243 ? 28.030 -9.989 39.411 1.00 35.49 243 THR A C 1
ATOM 3724 O O . THR A 1 243 ? 28.700 -9.352 40.204 1.00 33.66 243 THR A O 1
ATOM 3735 N N . SER A 1 244 ? 26.682 -9.879 39.385 1.00 36.08 244 SER A N 1
ATOM 3736 C CA . SER A 1 244 ? 25.973 -9.149 40.435 1.00 31.24 244 SER A CA 1
ATOM 3737 C C . SER A 1 244 ? 25.538 -10.123 41.539 1.00 38.72 244 SER A C 1
ATOM 3738 O O . SER A 1 244 ? 24.683 -11.006 41.316 1.00 38.78 244 SER A O 1
ATOM 3746 N N . THR A 1 245 ? 26.043 -9.901 42.736 1.00 38.11 245 THR A N 1
ATOM 3747 C CA . THR A 1 245 ? 25.632 -10.637 43.927 1.00 36.53 245 THR A CA 1
ATOM 3748 C C . THR A 1 245 ? 25.049 -9.693 44.950 1.00 36.43 245 THR A C 1
ATOM 3749 O O . THR A 1 245 ? 25.225 -8.471 44.868 1.00 38.19 245 THR A O 1
ATOM 3760 N N . LYS A 1 246 ? 24.382 -10.277 45.976 1.00 40.68 246 LYS A N 1
ATOM 3761 C CA . LYS A 1 246 ? 23.826 -9.416 47.013 1.00 40.56 246 LYS A CA 1
ATOM 3762 C C . LYS A 1 246 ? 24.961 -8.712 47.728 1.00 33.83 246 LYS A C 1
ATOM 3763 O O . LYS A 1 246 ? 24.857 -7.537 48.048 1.00 39.58 246 LYS A O 1
ATOM 3767 N N . GLN A 1 247 ? 26.072 -9.397 47.937 1.00 32.61 247 GLN A N 1
ATOM 3768 C CA . GLN A 1 247 ? 27.195 -8.783 48.589 1.00 34.13 247 GLN A CA 1
ATOM 3769 C C . GLN A 1 247 ? 27.983 -7.726 47.758 1.00 34.09 247 GLN A C 1
ATOM 3770 O O . GLN A 1 247 ? 28.516 -6.718 48.319 1.00 37.90 247 GLN A O 1
ATOM 3784 N N . ALA A 1 248 ? 28.084 -8.009 46.476 1.00 34.29 248 ALA A N 1
ATOM 3785 C CA . ALA A 1 248 ? 28.768 -7.129 45.441 1.00 36.32 248 ALA A CA 1
ATOM 3786 C C . ALA A 1 248 ? 27.820 -6.829 44.298 1.00 29.37 248 ALA A C 1
ATOM 3787 O O . ALA A 1 248 ? 27.858 -7.429 43.221 1.00 29.92 248 ALA A O 1
ATOM 3790 N N . PRO A 1 249 ? 26.896 -5.891 44.517 1.00 31.25 249 PRO A N 1
ATOM 3791 C CA . PRO A 1 249 ? 25.918 -5.638 43.472 1.00 29.59 249 PRO A CA 1
ATOM 3792 C C . PRO A 1 249 ? 26.359 -4.726 42.333 1.00 36.18 249 PRO A C 1
ATOM 3793 O O . PRO A 1 249 ? 27.141 -3.812 42.573 1.00 32.13 249 PRO A O 1
ATOM 3804 N N . TRP A 1 250 ? 25.819 -4.988 41.142 1.00 33.03 250 TRP A N 1
ATOM 3805 C CA . TRP A 1 250 ? 25.791 -4.042 40.038 1.00 32.50 250 TRP A CA 1
ATOM 3806 C C . TRP A 1 250 ? 24.519 -3.187 40.096 1.00 34.65 250 TRP A C 1
ATOM 3807 O O . TRP A 1 250 ? 23.439 -3.673 40.448 1.00 36.71 250 TRP A O 1
ATOM 3828 N N . PHE A 1 251 ? 24.668 -1.918 39.763 1.00 31.32 251 PHE A N 1
ATOM 3829 C CA . PHE A 1 251 ? 23.570 -1.032 39.463 1.00 34.46 251 PHE A CA 1
ATOM 3830 C C . PHE A 1 251 ? 23.670 -0.495 38.045 1.00 37.54 251 PHE A C 1
ATOM 3831 O O . PHE A 1 251 ? 24.727 -0.013 37.622 1.00 32.72 251 PHE A O 1
ATOM 3848 N N . VAL A 1 252 ? 22.541 -0.492 37.318 1.00 37.66 252 VAL A N 1
ATOM 3849 C CA . VAL A 1 252 ? 22.514 0.054 35.975 1.00 36.76 252 VAL A CA 1
ATOM 3850 C C . VAL A 1 252 ? 21.882 1.429 36.066 1.00 39.39 252 VAL A C 1
ATOM 3851 O O . VAL A 1 252 ? 20.694 1.557 36.405 1.00 37.61 252 VAL A O 1
ATOM 3864 N N . ILE A 1 253 ? 22.627 2.454 35.681 1.00 33.96 253 ILE A N 1
ATOM 3865 C CA . ILE A 1 253 ? 22.237 3.843 35.905 1.00 34.07 253 ILE A CA 1
ATOM 3866 C C . ILE A 1 253 ? 21.915 4.456 34.548 1.00 38.24 253 ILE A C 1
ATOM 3867 O O . ILE A 1 253 ? 22.799 4.520 33.695 1.00 36.01 253 ILE A O 1
ATOM 3883 N N . PRO A 1 254 ? 20.724 4.996 34.334 1.00 39.28 254 PRO A N 1
ATOM 3884 C CA . PRO A 1 254 ? 20.486 5.741 33.080 1.00 39.72 254 PRO A CA 1
ATOM 3885 C C . PRO A 1 254 ? 21.447 6.905 32.924 1.00 33.26 254 PRO A C 1
ATOM 3886 O O . PRO A 1 254 ? 21.683 7.669 33.861 1.00 40.09 254 PRO A O 1
ATOM 3897 N N . ALA A 1 255 ? 22.076 6.999 31.767 1.00 33.14 255 ALA A N 1
ATOM 3898 C CA . ALA A 1 255 ? 23.130 7.987 31.572 1.00 37.45 255 ALA A CA 1
ATOM 3899 C C . ALA A 1 255 ? 22.774 9.145 30.633 1.00 37.12 255 ALA A C 1
ATOM 3900 O O . ALA A 1 255 ? 23.638 9.992 30.394 1.00 38.82 255 ALA A O 1
ATOM 3907 N N . ASP A 1 256 ? 21.569 9.179 30.029 1.00 43.79 256 ASP A N 1
ATOM 3908 C CA . ASP A 1 256 ? 21.310 10.196 28.988 1.00 48.22 256 ASP A CA 1
ATOM 3909 C C . ASP A 1 256 ? 21.079 11.586 29.582 1.00 47.35 256 ASP A C 1
ATOM 3910 O O . ASP A 1 256 ? 21.313 12.585 28.885 1.00 47.21 256 ASP A O 1
ATOM 3919 N N . ASP A 1 257 ? 20.667 11.674 30.851 1.00 45.77 257 ASP A N 1
ATOM 3920 C CA . ASP A 1 257 ? 20.615 12.949 31.571 1.00 48.59 257 ASP A CA 1
ATOM 3921 C C . ASP A 1 257 ? 21.624 12.970 32.712 1.00 49.24 257 ASP A C 1
ATOM 3922 O O . ASP A 1 257 ? 21.442 12.281 33.723 1.00 49.95 257 ASP A O 1
ATOM 3931 N N . LYS A 1 258 ? 22.628 13.834 32.597 1.00 42.06 258 LYS A N 1
ATOM 3932 C CA . LYS A 1 258 ? 23.811 13.668 33.418 1.00 46.27 258 LYS A CA 1
ATOM 3933 C C . LYS A 1 258 ? 23.535 14.004 34.875 1.00 51.12 258 LYS A C 1
ATOM 3934 O O . LYS A 1 258 ? 24.071 13.331 35.775 1.00 42.99 258 LYS A O 1
ATOM 3953 N N . TRP A 1 259 ? 22.726 15.053 35.122 1.00 47.29 259 TRP A N 1
ATOM 3954 C CA . TRP A 1 259 ? 22.401 15.441 36.498 1.00 45.72 259 TRP A CA 1
ATOM 3955 C C . TRP A 1 259 ? 21.676 14.327 37.211 1.00 39.99 259 TRP A C 1
ATOM 3956 O O . TRP A 1 259 ? 21.851 14.150 38.421 1.00 43.40 259 TRP A O 1
ATOM 3977 N N . PHE A 1 260 ? 20.849 13.580 36.493 1.00 39.33 260 PHE A N 1
ATOM 3978 C CA . PHE A 1 260 ? 20.100 12.478 37.082 1.00 42.21 260 PHE A CA 1
ATOM 3979 C C . PHE A 1 260 ? 21.010 11.270 37.322 1.00 46.51 260 PHE A C 1
ATOM 3980 O O . PHE A 1 260 ? 20.865 10.558 38.329 1.00 44.23 260 PHE A O 1
ATOM 3997 N N . THR A 1 261 ? 21.958 11.040 36.412 1.00 38.41 261 THR A N 1
ATOM 3998 C CA . THR A 1 261 ? 22.957 10.003 36.630 1.00 36.63 261 THR A CA 1
ATOM 3999 C C . THR A 1 261 ? 23.658 10.231 37.949 1.00 37.40 261 THR A C 1
ATOM 4000 O O . THR A 1 261 ? 23.847 9.305 38.752 1.00 39.09 261 THR A O 1
ATOM 4011 N N . ARG A 1 262 ? 24.128 11.451 38.147 1.00 33.00 262 ARG A N 1
ATOM 4012 C CA . ARG A 1 262 ? 24.931 11.752 39.294 1.00 35.68 262 ARG A CA 1
ATOM 4013 C C . ARG A 1 262 ? 24.116 11.649 40.568 1.00 35.88 262 ARG A C 1
ATOM 4014 O O . ARG A 1 262 ? 24.613 11.161 41.584 1.00 33.23 262 ARG A O 1
ATOM 4035 N N . LEU A 1 263 ? 22.873 12.139 40.512 1.00 37.08 263 LEU A N 1
ATOM 4036 C CA . LEU A 1 263 ? 21.974 12.075 41.651 1.00 39.53 263 LEU A CA 1
ATOM 4037 C C . LEU A 1 263 ? 21.807 10.656 42.090 1.00 37.66 263 LEU A C 1
ATOM 4038 O O . LEU A 1 263 ? 21.910 10.348 43.282 1.00 35.65 263 LEU A O 1
ATOM 4054 N N . LEU A 1 264 ? 21.520 9.778 41.132 1.00 35.87 264 LEU A N 1
ATOM 4055 C CA . LEU A 1 264 ? 21.247 8.384 41.454 1.00 37.96 264 LEU A CA 1
ATOM 4056 C C . LEU A 1 264 ? 22.462 7.738 42.088 1.00 37.61 264 LEU A C 1
ATOM 4057 O O . LEU A 1 264 ? 22.354 6.971 43.045 1.00 36.80 264 LEU A O 1
ATOM 4073 N N . ILE A 1 265 ? 23.630 8.015 41.534 1.00 34.02 265 ILE A N 1
ATOM 4074 C CA . ILE A 1 265 ? 24.823 7.376 42.065 1.00 34.18 265 ILE A CA 1
ATOM 4075 C C . ILE A 1 265 ? 25.115 7.883 43.472 1.00 33.72 265 ILE A C 1
ATOM 4076 O O . ILE A 1 265 ? 25.434 7.095 44.365 1.00 32.65 265 ILE A O 1
ATOM 4092 N N . ALA A 1 266 ? 25.018 9.197 43.695 1.00 36.01 266 ALA A N 1
ATOM 4093 C CA . ALA A 1 266 ? 25.224 9.717 45.043 1.00 37.53 266 ALA A CA 1
ATOM 4094 C C . ALA A 1 266 ? 24.217 9.130 46.018 1.00 35.50 266 ALA A C 1
ATOM 4095 O O . ALA A 1 266 ? 24.580 8.746 47.139 1.00 36.14 266 ALA A O 1
ATOM 4102 N N . GLU A 1 267 ? 22.965 9.003 45.600 1.00 38.57 267 GLU A N 1
ATOM 4103 C CA . GLU A 1 267 ? 21.958 8.457 46.500 1.00 39.12 267 GLU A CA 1
ATOM 4104 C C . GLU A 1 267 ? 22.233 7.009 46.843 1.00 33.04 267 GLU A C 1
ATOM 4105 O O . GLU A 1 267 ? 22.128 6.606 48.015 1.00 33.43 267 GLU A O 1
ATOM 4117 N N . ILE A 1 268 ? 22.603 6.212 45.852 1.00 34.02 268 ILE A N 1
ATOM 4118 C CA . ILE A 1 268 ? 22.867 4.799 46.080 1.00 33.27 268 ILE A CA 1
ATOM 4119 C C . ILE A 1 268 ? 24.091 4.613 46.980 1.00 33.40 268 ILE A C 1
ATOM 4120 O O . ILE A 1 268 ? 24.073 3.794 47.904 1.00 33.36 268 ILE A O 1
ATOM 4136 N N . ILE A 1 269 ? 25.161 5.366 46.733 1.00 32.26 269 ILE A N 1
ATOM 4137 C CA . ILE A 1 269 ? 26.338 5.224 47.576 1.00 29.43 269 ILE A CA 1
ATOM 4138 C C . ILE A 1 269 ? 25.999 5.594 49.022 1.00 27.84 269 ILE A C 1
ATOM 4139 O O . ILE A 1 269 ? 26.311 4.840 49.931 1.00 30.05 269 ILE A O 1
ATOM 4155 N N . CYS A 1 270 ? 25.319 6.721 49.252 1.00 31.97 270 CYS A N 1
ATOM 4156 C CA . CYS A 1 270 ? 24.933 7.091 50.619 1.00 32.98 270 CYS A CA 1
ATOM 4157 C C . CYS A 1 270 ? 24.063 6.002 51.261 1.00 39.79 270 CYS A C 1
ATOM 4158 O O . CYS A 1 270 ? 24.293 5.585 52.418 1.00 34.48 270 CYS A O 1
ATOM 4166 N N . THR A 1 271 ? 23.062 5.514 50.516 1.00 37.57 271 THR A N 1
ATOM 4167 C CA . THR A 1 271 ? 22.124 4.559 51.111 1.00 34.20 271 THR A CA 1
ATOM 4168 C C . THR A 1 271 ? 22.814 3.256 51.471 1.00 32.52 271 THR A C 1
ATOM 4169 O O . THR A 1 271 ? 22.583 2.680 52.546 1.00 33.12 271 THR A O 1
ATOM 4180 N N . GLU A 1 272 ? 23.708 2.787 50.609 1.00 32.11 272 GLU A N 1
ATOM 4181 C CA . GLU A 1 272 ? 24.449 1.575 50.909 1.00 32.16 272 GLU A CA 1
ATOM 4182 C C . GLU A 1 272 ? 25.425 1.766 52.082 1.00 32.82 272 GLU A C 1
ATOM 4183 O O . GLU A 1 272 ? 25.547 0.888 52.953 1.00 33.79 272 GLU A O 1
ATOM 4195 N N . LEU A 1 273 ? 26.155 2.877 52.113 1.00 28.54 273 LEU A N 1
ATOM 4196 C CA . LEU A 1 273 ? 27.116 3.052 53.186 1.00 27.26 273 LEU A CA 1
ATOM 4197 C C . LEU A 1 273 ? 26.426 3.420 54.501 1.00 28.94 273 LEU A C 1
ATOM 4198 O O . LEU A 1 273 ? 26.948 3.115 55.566 1.00 31.77 273 LEU A O 1
ATOM 4214 N N . GLU A 1 274 ? 25.199 3.956 54.457 1.00 33.27 274 GLU A N 1
ATOM 4215 C CA . GLU A 1 274 ? 24.464 4.149 55.708 1.00 28.63 274 GLU A CA 1
ATOM 4216 C C . GLU A 1 274 ? 24.134 2.848 56.412 1.00 31.01 274 GLU A C 1
ATOM 4217 O O . GLU A 1 274 ? 23.909 2.832 57.642 1.00 34.87 274 GLU A O 1
ATOM 4229 N N . LYS A 1 275 ? 24.144 1.743 55.702 1.00 33.50 275 LYS A N 1
ATOM 4230 C CA . LYS A 1 275 ? 23.978 0.453 56.341 1.00 35.28 275 LYS A CA 1
ATOM 4231 C C . LYS A 1 275 ? 25.101 0.093 57.291 1.00 38.81 275 LYS A C 1
ATOM 4232 O O . LYS A 1 275 ? 24.917 -0.810 58.103 1.00 33.68 275 LYS A O 1
ATOM 4251 N N . LEU A 1 276 ? 26.258 0.741 57.172 1.00 31.34 276 LEU A N 1
ATOM 4252 C CA . LEU A 1 276 ? 27.356 0.471 58.078 1.00 32.26 276 LEU A CA 1
ATOM 4253 C C . LEU A 1 276 ? 27.152 1.103 59.458 1.00 36.01 276 LEU A C 1
ATOM 4254 O O . LEU A 1 276 ? 27.945 0.799 60.367 1.00 34.24 276 LEU A O 1
ATOM 4270 N N . ASN A 1 277 ? 26.182 1.982 59.603 1.00 34.91 277 ASN A N 1
ATOM 4271 C CA . ASN A 1 277 ? 25.924 2.673 60.878 1.00 41.74 277 ASN A CA 1
ATOM 4272 C C . ASN A 1 277 ? 27.171 3.335 61.425 1.00 40.78 277 ASN A C 1
ATOM 4273 O O . ASN A 1 277 ? 27.463 3.280 62.611 1.00 37.82 277 ASN A O 1
ATOM 4284 N N . LEU A 1 278 ? 27.846 4.071 60.562 1.00 35.02 278 LEU A N 1
ATOM 4285 C CA . LEU A 1 278 ? 29.053 4.754 61.008 1.00 35.61 278 LEU A CA 1
ATOM 4286 C C . LEU A 1 278 ? 28.697 5.940 61.905 1.00 38.14 278 LEU A C 1
ATOM 4287 O O . LEU A 1 278 ? 27.688 6.625 61.693 1.00 34.89 278 LEU A O 1
ATOM 4303 N N . THR A 1 279 ? 29.561 6.210 62.865 1.00 34.87 279 THR A N 1
ATOM 4304 C CA . THR A 1 279 ? 29.418 7.364 63.733 1.00 35.13 279 THR A CA 1
ATOM 4305 C C . THR A 1 279 ? 30.780 7.973 63.988 1.00 36.13 279 THR A C 1
ATOM 4306 O O . THR A 1 279 ? 31.796 7.280 63.935 1.00 36.43 279 THR A O 1
ATOM 4317 N N . PHE A 1 280 ? 30.790 9.259 64.315 1.00 37.51 280 PHE A N 1
ATOM 4318 C CA . PHE A 1 280 ? 32.045 9.903 64.742 1.00 41.05 280 PHE A CA 1
ATOM 4319 C C . PHE A 1 280 ? 32.511 9.371 66.101 1.00 38.76 280 PHE A C 1
ATOM 4320 O O . PHE A 1 280 ? 31.694 8.946 66.899 1.00 34.53 280 PHE A O 1
ATOM 4337 N N . PRO A 1 281 ? 33.827 9.342 66.343 1.00 38.38 281 PRO A N 1
ATOM 4338 C CA . PRO A 1 281 ? 34.336 8.913 67.641 1.00 39.47 281 PRO A CA 1
ATOM 4339 C C . PRO A 1 281 ? 33.734 9.791 68.729 1.00 39.69 281 PRO A C 1
ATOM 4340 O O . PRO A 1 281 ? 33.466 10.971 68.516 1.00 35.69 281 PRO A O 1
ATOM 4351 N N . THR A 1 282 ? 33.511 9.213 69.882 1.00 38.44 282 THR A N 1
ATOM 4352 C CA . THR A 1 282 ? 32.989 10.011 70.991 1.00 36.79 282 THR A CA 1
ATOM 4353 C C . THR A 1 282 ? 34.097 10.346 71.968 1.00 38.30 282 THR A C 1
ATOM 4354 O O . THR A 1 282 ? 35.113 9.660 72.034 1.00 39.77 282 THR A O 1
ATOM 4365 N N . VAL A 1 283 ? 33.882 11.382 72.764 1.00 36.69 283 VAL A N 1
ATOM 4366 C CA . VAL A 1 283 ? 34.860 11.841 73.746 1.00 38.86 283 VAL A CA 1
ATOM 4367 C C . VAL A 1 283 ? 34.467 11.294 75.120 1.00 38.30 283 VAL A C 1
ATOM 4368 O O . VAL A 1 283 ? 33.451 11.712 75.679 1.00 34.06 283 VAL A O 1
ATOM 4381 N N . SER A 1 284 ? 35.261 10.360 75.662 1.00 34.90 284 SER A N 1
ATOM 4382 C CA . SER A 1 284 ? 35.067 9.810 77.008 1.00 35.20 284 SER A CA 1
ATOM 4383 C C . SER A 1 284 ? 35.246 10.901 78.081 1.00 33.18 284 SER A C 1
ATOM 4384 O O . SER A 1 284 ? 35.806 11.948 77.826 1.00 33.70 284 SER A O 1
ATOM 4392 N N . LEU A 1 285 ? 34.852 10.608 79.321 1.00 32.88 285 LEU A N 1
ATOM 4393 C CA . LEU A 1 285 ? 35.133 11.515 80.441 1.00 33.89 285 LEU A CA 1
ATOM 4394 C C . LEU A 1 285 ? 36.625 11.798 80.571 1.00 33.42 285 LEU A C 1
ATOM 4395 O O . LEU A 1 285 ? 37.038 12.933 80.799 1.00 33.27 285 LEU A O 1
ATOM 4411 N N . GLU A 1 286 ? 37.430 10.773 80.450 1.00 33.21 286 GLU A N 1
ATOM 4412 C CA . GLU A 1 286 ? 38.867 10.941 80.547 1.00 38.71 286 GLU A CA 1
ATOM 4413 C C . GLU A 1 286 ? 39.413 11.909 79.491 1.00 37.47 286 GLU A C 1
ATOM 4414 O O . GLU A 1 286 ? 40.242 12.755 79.804 1.00 35.10 286 GLU A O 1
ATOM 4426 N N . GLN A 1 287 ? 38.985 11.764 78.238 1.00 34.55 287 GLN A N 1
ATOM 4427 C CA . GLN A 1 287 ? 39.386 12.668 77.152 1.00 34.35 287 GLN A CA 1
ATOM 4428 C C . GLN A 1 287 ? 38.833 14.067 77.355 1.00 34.33 287 GLN A C 1
ATOM 4429 O O . GLN A 1 287 ? 39.509 15.065 77.097 1.00 35.56 287 GLN A O 1
ATOM 4443 N N . LYS A 1 288 ? 37.588 14.174 77.820 1.00 35.09 288 LYS A N 1
ATOM 4444 C CA . LYS A 1 288 ? 37.042 15.479 78.194 1.00 34.11 288 LYS A CA 1
ATOM 4445 C C . LYS A 1 288 ? 37.914 16.207 79.245 1.00 38.22 288 LYS A C 1
ATOM 4446 O O . LYS A 1 288 ? 38.215 17.403 79.099 1.00 36.35 288 LYS A O 1
ATOM 4465 N N . ALA A 1 289 ? 38.348 15.507 80.295 1.00 36.12 289 ALA A N 1
ATOM 4466 C CA . ALA A 1 289 ? 39.256 16.104 81.282 1.00 36.57 289 ALA A CA 1
ATOM 4467 C C . ALA A 1 289 ? 40.559 16.565 80.622 1.00 39.30 289 ALA A C 1
ATOM 4468 O O . ALA A 1 289 ? 41.082 17.642 80.935 1.00 36.17 289 ALA A O 1
ATOM 4475 N N . GLU A 1 290 ? 41.089 15.768 79.689 1.00 38.11 290 GLU A N 1
ATOM 4476 C CA . GLU A 1 290 ? 42.315 16.199 79.016 1.00 44.92 290 GLU A CA 1
ATOM 4477 C C . GLU A 1 290 ? 42.088 17.454 78.178 1.00 41.32 290 GLU A C 1
ATOM 4478 O O . GLU A 1 290 ? 42.908 18.372 78.209 1.00 38.50 290 GLU A O 1
ATOM 4490 N N . LEU A 1 291 ? 40.994 17.509 77.413 1.00 35.11 291 LEU A N 1
ATOM 4491 C CA . LEU A 1 291 ? 40.674 18.718 76.656 1.00 36.81 291 LEU A CA 1
ATOM 4492 C C . LEU A 1 291 ? 40.595 19.928 77.570 1.00 43.94 291 LEU A C 1
ATOM 4493 O O . LEU A 1 291 ? 41.150 20.999 77.259 1.00 36.55 291 LEU A O 1
ATOM 4509 N N . GLU A 1 292 ? 39.899 19.773 78.699 1.00 36.98 292 GLU A N 1
ATOM 4510 C CA . GLU A 1 292 ? 39.686 20.890 79.600 1.00 43.09 292 GLU A CA 1
ATOM 4511 C C . GLU A 1 292 ? 40.985 21.319 80.240 1.00 38.92 292 GLU A C 1
ATOM 4512 O O . GLU A 1 292 ? 41.210 22.507 80.439 1.00 37.70 292 GLU A O 1
ATOM 4524 N N . LYS A 1 293 ? 41.861 20.366 80.523 1.00 38.34 293 LYS A N 1
ATOM 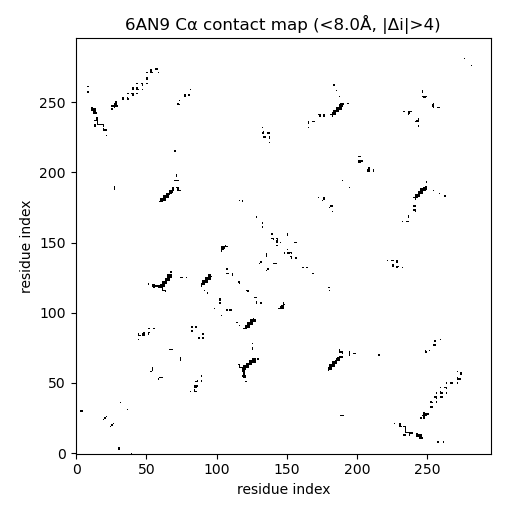4525 C CA . LYS A 1 293 ? 43.157 20.713 81.062 1.00 44.13 293 LYS A CA 1
ATOM 4526 C C . LYS A 1 293 ? 44.000 21.458 80.017 1.00 45.07 293 LYS A C 1
ATOM 4527 O O . LYS A 1 293 ? 44.690 22.432 80.341 1.00 42.50 293 LYS A O 1
ATOM 4546 N N . ALA A 1 294 ? 43.933 21.032 78.755 1.00 41.59 294 ALA A N 1
ATOM 4547 C CA . ALA A 1 294 ? 44.604 21.768 77.683 1.00 43.59 294 ALA A CA 1
ATOM 4548 C C . ALA A 1 294 ? 44.065 23.196 77.568 1.00 43.01 294 ALA A C 1
ATOM 4549 O O . ALA A 1 294 ? 44.838 24.152 77.444 1.00 42.76 294 ALA A O 1
ATOM 4556 N N . LYS A 1 295 ? 42.756 23.373 77.633 1.00 37.04 295 LYS A N 1
ATOM 4557 C CA . LYS A 1 295 ? 42.205 24.721 77.529 1.00 44.58 295 LYS A CA 1
ATOM 4558 C C . LYS A 1 295 ? 42.662 25.592 78.693 1.00 45.65 295 LYS A C 1
ATOM 4559 O O . LYS A 1 295 ? 43.077 26.753 78.503 1.00 42.34 295 LYS A O 1
ATOM 4578 N N . ALA A 1 296 ? 42.662 25.017 79.891 1.00 45.68 296 ALA A N 1
ATOM 4579 C CA . ALA A 1 296 ? 43.151 25.734 81.068 1.00 48.73 296 ALA A CA 1
ATOM 4580 C C . ALA A 1 296 ? 44.585 26.193 80.883 1.00 47.73 296 ALA A C 1
ATOM 4581 O O . ALA A 1 296 ? 44.916 27.341 81.186 1.00 45.42 296 ALA A O 1
ATOM 4588 N N . GLU A 1 297 ? 45.452 25.309 80.374 1.00 47.39 297 GLU A N 1
ATOM 4589 C CA . GLU A 1 297 ? 46.837 25.691 80.073 1.00 48.79 297 GLU A CA 1
ATOM 4590 C C . GLU A 1 297 ? 46.912 26.831 79.072 1.00 46.12 297 GLU A C 1
ATOM 4591 O O . GLU A 1 297 ? 47.661 27.788 79.269 1.00 46.75 297 GLU A O 1
ATOM 4603 N N . LEU A 1 298 ? 46.180 26.742 77.968 1.00 43.97 298 LEU A N 1
ATOM 4604 C CA . LEU A 1 298 ? 46.223 27.850 77.012 1.00 47.84 298 LEU A CA 1
ATOM 4605 C C . LEU A 1 298 ? 45.777 29.149 77.679 1.00 52.37 298 LEU A C 1
ATOM 4606 O O . LEU A 1 298 ? 46.376 30.212 77.463 1.00 49.65 298 LEU A O 1
ATOM 4622 N N . VAL A 1 299 ? 44.717 29.074 78.481 1.00 49.63 299 VAL A N 1
ATOM 4623 C CA . VAL A 1 299 ? 44.165 30.265 79.133 1.00 57.41 299 VAL A CA 1
ATOM 4624 C C . VAL A 1 299 ? 45.161 30.849 80.129 1.00 58.09 299 VAL A C 1
ATOM 4625 O O . VAL A 1 299 ? 45.258 32.071 80.284 1.00 62.54 299 VAL A O 1
ATOM 4638 N N . ALA A 1 300 ? 45.939 30.004 80.787 1.00 53.39 300 ALA A N 1
ATOM 4639 C CA . ALA A 1 300 ? 46.851 30.469 81.816 1.00 55.69 300 ALA A CA 1
ATOM 4640 C C . ALA A 1 300 ? 48.103 31.088 81.236 1.00 57.06 300 ALA A C 1
ATOM 4641 O O . ALA A 1 300 ? 48.981 31.510 81.999 1.00 54.54 300 ALA A O 1
ATOM 4648 N N . GLU A 1 301 ? 48.233 31.087 79.915 1.00 58.98 301 GLU A N 1
ATOM 4649 C CA . GLU A 1 301 ? 49.498 31.452 79.297 1.00 60.78 301 GLU A CA 1
ATOM 4650 C C . GLU A 1 301 ? 49.857 32.893 79.617 1.00 61.50 301 GLU A C 1
ATOM 4651 O O . GLU A 1 301 ? 49.000 33.778 79.571 1.00 59.26 301 GLU A O 1
ATOM 4663 N N . LYS A 1 302 ? 51.147 33.108 79.897 1.00 73.48 302 LYS A N 1
ATOM 4664 C CA . LYS A 1 302 ? 51.699 34.411 80.258 1.00 82.42 302 LYS A CA 1
ATOM 4665 C C . LYS A 1 302 ? 51.429 35.450 79.169 1.00 85.59 302 LYS A C 1
ATOM 4666 O O . LYS A 1 302 ? 52.349 36.102 78.683 1.00 94.50 302 LYS A O 1
#

B-factor: mean 47.08, std 16.65, range [22.01, 129.95]